Protein AF-A0A5E8CIN1-F1 (afdb_monomer)

Nearest PDB structures (foldseek):
  3doh-assembly1_B  TM=6.932E-01  e=9.209E-08  Thermotoga maritima
  7bft-assembly1_A  TM=5.703E-01  e=8.664E-08  Thermogutta terrifontis
  4ftw-assembly1_A-2  TM=7.226E-01  e=4.952E-05  Cereibacter sphaeroides 2.4.1
  4g8c-assembly1_A  TM=5.709E-01  e=4.383E-05  Ochrobactrum sp. T63
  5lkm-assembly1_B-2  TM=3.142E-01  e=1.246E+00  Streptococcus pneumoniae

Radius of gyration: 17.34 Å; Cα contacts (8 Å, |Δi|>4): 494; chains: 1; bounding box: 46×43×42 Å

pLDDT: mean 82.73, std 16.02, range [27.84, 98.56]

InterPro domains:
  IPR029058 Alpha/Beta hydrolase fold [G3DSA:3.40.50.1820] (128-260)
  IPR029058 Alpha/Beta hydrolase fold [SSF53474] (139-243)

Mean predicted aligned error: 6.86 Å

Secondary structure (DSSP, 8-state):
------HHHHHHHHHHHHHHHTTS--SSS---HHHHHGGGTS--EEE----TTS-EEETTEEE--EEEEEE----S--EEEEE--SSHHHHHHHHHHHHHTHHHHHHH-SEEEEEE-TTHHHHHHHHHHTT--HHHHHHHHHHHHHHHHHHTT-SSEEEEEETHHHHHHHHHHHH-TTEEEEEEES----HHHHHHHHTT-----EEEEEETT-SSS-HHHHHHHHHHHHTT-S-EEEEEE--S---HHHHSS--HHHHHT--

Solvent-accessible surface area (backbone atoms only — not comparable to full-atom values): 14262 Å² total; per-residue (Å²): 133,82,85,52,73,56,66,66,60,54,50,52,49,50,54,53,46,40,64,61,47,69,80,64,82,65,90,68,82,60,70,53,55,71,59,52,64,48,50,78,72,46,82,67,43,54,46,46,51,80,44,85,89,68,63,42,68,58,95,89,40,79,42,70,54,37,35,41,35,38,78,48,94,46,93,56,57,42,34,37,41,37,31,40,24,33,43,67,68,38,39,41,54,49,52,43,46,50,59,76,43,36,74,65,49,51,74,61,21,21,33,41,37,35,50,40,39,44,67,44,38,64,56,51,49,57,46,42,73,71,70,46,58,66,62,63,55,46,46,56,50,12,59,47,51,39,53,55,54,59,72,71,65,71,66,43,25,23,37,36,7,25,30,59,12,15,35,28,41,46,42,26,54,52,74,32,89,33,48,57,10,40,30,30,18,46,49,38,76,51,74,66,55,53,54,55,34,56,75,60,72,72,71,48,43,33,36,35,30,36,25,63,43,13,72,87,62,47,39,70,58,53,53,52,51,49,56,64,46,56,75,75,33,92,43,69,48,76,47,81,37,82,78,93,50,69,48,47,93,69,23,68,46,80,49,69,72,49,64,77,59,67,71

Structure (mmCIF, N/CA/C/O backbone):
data_AF-A0A5E8CIN1-F1
#
_entry.id   AF-A0A5E8CIN1-F1
#
loop_
_atom_site.group_PDB
_atom_site.id
_atom_site.type_symbol
_atom_site.label_atom_id
_atom_site.label_alt_id
_atom_site.label_comp_id
_atom_site.label_asym_id
_atom_site.label_entity_id
_atom_site.label_seq_id
_atom_site.pdbx_PDB_ins_code
_atom_site.Cartn_x
_atom_site.Cartn_y
_atom_site.Cartn_z
_atom_site.occupancy
_atom_site.B_iso_or_equiv
_atom_site.auth_seq_id
_atom_site.auth_comp_id
_atom_site.auth_asym_id
_atom_site.auth_atom_id
_atom_site.pdbx_PDB_model_num
ATOM 1 N N . MET A 1 1 ? -7.764 22.226 12.115 1.00 40.12 1 MET A N 1
ATOM 2 C CA . MET A 1 1 ? -7.450 21.727 10.761 1.00 40.12 1 MET A CA 1
ATOM 3 C C . MET A 1 1 ? -8.104 22.664 9.769 1.00 40.12 1 MET A C 1
ATOM 5 O O . MET A 1 1 ? -9.302 22.889 9.888 1.00 40.12 1 MET A O 1
ATOM 9 N N . ALA A 1 2 ? -7.333 23.268 8.868 1.00 27.84 2 ALA A N 1
ATOM 10 C CA . ALA A 1 2 ? -7.903 24.019 7.758 1.00 27.84 2 ALA A CA 1
ATOM 11 C C . ALA A 1 2 ? -8.313 23.013 6.675 1.00 27.84 2 ALA A C 1
ATOM 13 O O . ALA A 1 2 ? -7.478 22.260 6.182 1.00 27.84 2 ALA A O 1
ATOM 14 N N . HIS A 1 3 ? -9.604 22.955 6.357 1.00 42.88 3 HIS A N 1
ATOM 15 C CA . HIS A 1 3 ? -10.115 22.179 5.234 1.00 42.88 3 HIS A CA 1
ATOM 16 C C . HIS A 1 3 ? -10.099 23.083 4.009 1.00 42.88 3 HIS A C 1
ATOM 18 O O . HIS A 1 3 ? -10.958 23.951 3.877 1.00 42.88 3 HIS A O 1
ATOM 24 N N . ILE A 1 4 ? -9.120 22.907 3.128 1.00 38.88 4 ILE A N 1
ATOM 25 C CA . ILE A 1 4 ? -9.158 23.537 1.810 1.00 38.88 4 ILE A CA 1
ATOM 26 C C . ILE A 1 4 ? -9.490 22.431 0.814 1.00 38.88 4 ILE A C 1
ATOM 28 O O . ILE A 1 4 ? -8.656 21.589 0.486 1.00 38.88 4 ILE A O 1
ATOM 32 N N . GLN A 1 5 ? -10.749 22.404 0.374 1.00 53.69 5 GLN A N 1
ATOM 33 C CA . GLN A 1 5 ? -11.120 21.722 -0.861 1.00 53.69 5 GLN A CA 1
ATOM 34 C C . GLN A 1 5 ? -10.570 22.560 -2.016 1.00 53.69 5 GLN A C 1
ATOM 36 O O . GLN A 1 5 ? -11.161 23.575 -2.380 1.00 53.69 5 GLN A O 1
ATOM 41 N N . ASP A 1 6 ? -9.432 22.166 -2.583 1.00 63.03 6 ASP A N 1
ATOM 42 C CA . ASP A 1 6 ? -8.967 22.757 -3.836 1.00 63.03 6 ASP A CA 1
ATOM 43 C C . ASP A 1 6 ? -9.612 22.016 -5.015 1.00 63.03 6 ASP A C 1
ATOM 45 O O . ASP A 1 6 ? -9.082 21.044 -5.556 1.00 63.03 6 ASP A O 1
ATOM 49 N N . GLN A 1 7 ? -10.800 22.481 -5.404 1.00 65.94 7 GLN A N 1
ATOM 50 C CA . GLN A 1 7 ? -11.559 21.917 -6.520 1.00 65.94 7 GLN A CA 1
ATOM 51 C C . GLN A 1 7 ? -10.769 21.952 -7.843 1.00 65.94 7 GLN A C 1
ATOM 53 O O . GLN A 1 7 ? -11.030 21.145 -8.737 1.00 65.94 7 GLN A O 1
ATOM 58 N N . SER A 1 8 ? -9.801 22.868 -7.987 1.00 67.38 8 SER A N 1
ATOM 59 C CA . SER A 1 8 ? -8.982 22.970 -9.198 1.00 67.38 8 SER A CA 1
ATOM 60 C C . SER A 1 8 ? -7.991 21.808 -9.312 1.00 67.38 8 SER A C 1
ATOM 62 O O . SER A 1 8 ? -7.912 21.187 -10.373 1.00 67.38 8 SER A O 1
ATOM 64 N N . GLN A 1 9 ? -7.353 21.422 -8.201 1.00 67.12 9 GLN A N 1
ATOM 65 C CA . GLN A 1 9 ? -6.454 20.264 -8.137 1.00 67.12 9 GLN A CA 1
ATOM 66 C C . GLN A 1 9 ? -7.193 18.953 -8.407 1.00 67.12 9 GLN A C 1
ATOM 68 O O . GLN A 1 9 ? -6.683 18.086 -9.120 1.00 67.12 9 GLN A O 1
ATOM 73 N N . LEU A 1 10 ? -8.418 18.817 -7.890 1.00 67.81 10 LEU A N 1
ATOM 74 C CA . LEU A 1 10 ? -9.236 17.628 -8.122 1.00 67.81 10 LEU A CA 1
ATOM 75 C C . LEU A 1 10 ? -9.612 17.479 -9.605 1.00 67.81 10 LEU A C 1
ATOM 77 O O . LEU A 1 10 ? -9.546 16.385 -10.167 1.00 67.81 10 LEU A O 1
ATOM 81 N N . ASN A 1 11 ? -9.961 18.588 -10.259 1.00 70.69 11 ASN A N 1
ATOM 82 C CA . ASN A 1 11 ? -10.285 18.608 -11.685 1.00 70.69 11 ASN A CA 1
ATOM 83 C C . ASN A 1 11 ? -9.063 18.307 -12.566 1.00 70.69 11 ASN A C 1
ATOM 85 O O . ASN A 1 11 ? -9.183 17.561 -13.542 1.00 70.69 11 ASN A O 1
ATOM 89 N N . GLU A 1 12 ? -7.895 18.855 -12.225 1.00 70.94 12 GLU A N 1
ATOM 90 C CA . GLU A 1 12 ? -6.637 18.550 -12.914 1.00 70.94 12 GLU A CA 1
ATOM 91 C C . GLU A 1 12 ? -6.289 17.060 -12.787 1.00 70.94 12 GLU A C 1
ATOM 93 O O . GLU A 1 12 ? -5.988 16.399 -13.786 1.00 70.94 12 GLU A O 1
ATOM 98 N N . PHE A 1 13 ? -6.427 16.505 -11.580 1.00 71.12 13 PHE A N 1
ATOM 99 C CA . PHE A 1 13 ? -6.243 15.082 -11.321 1.00 71.12 13 PHE A CA 1
ATOM 100 C C . PHE A 1 13 ? -7.180 14.214 -12.178 1.00 71.12 13 PHE A C 1
ATOM 102 O O . PHE A 1 13 ? -6.712 13.291 -12.853 1.00 71.12 13 PHE A O 1
ATOM 109 N N . TYR A 1 14 ? -8.484 14.522 -12.214 1.00 70.19 14 TYR A N 1
ATOM 110 C CA . TYR A 1 14 ? -9.440 13.784 -13.048 1.00 70.19 14 TYR A CA 1
ATOM 111 C C . TYR A 1 14 ? -9.072 13.847 -14.532 1.00 70.19 14 TYR A C 1
ATOM 113 O O . TYR A 1 14 ? -9.013 12.812 -15.195 1.00 70.19 14 TYR A O 1
ATOM 121 N N . SER A 1 15 ? -8.751 15.036 -15.045 1.00 69.94 15 SER A N 1
ATOM 122 C CA . SER A 1 15 ? -8.327 15.217 -16.439 1.00 69.94 15 SER A CA 1
ATOM 123 C C . SER A 1 15 ? -7.110 14.348 -16.784 1.00 69.94 15 SER A C 1
ATOM 125 O O . SER A 1 15 ? -7.087 13.633 -17.796 1.00 69.94 15 SER A O 1
ATOM 127 N N . PHE A 1 16 ? -6.114 14.334 -15.895 1.00 69.50 16 PHE A N 1
ATOM 128 C CA . PHE A 1 16 ? -4.913 13.528 -16.069 1.00 69.50 16 PHE A CA 1
ATOM 129 C C . PHE A 1 16 ? -5.217 12.022 -16.078 1.00 69.50 16 PHE A C 1
ATOM 131 O O . PHE A 1 16 ? -4.756 11.303 -16.974 1.00 69.50 16 PHE A O 1
ATOM 138 N N . CYS A 1 17 ? -6.003 11.534 -15.112 1.00 69.75 17 CYS A N 1
ATOM 139 C CA . CYS A 1 17 ? -6.343 10.116 -15.039 1.00 69.75 17 CYS A CA 1
ATOM 140 C C . CYS A 1 17 ? -7.198 9.656 -16.230 1.00 69.75 17 CYS A C 1
ATOM 142 O O . CYS A 1 17 ? -6.996 8.537 -16.701 1.00 69.75 17 CYS A O 1
ATOM 144 N N . ASN A 1 18 ? -8.068 10.508 -16.780 1.00 63.91 18 ASN A N 1
ATOM 145 C CA . ASN A 1 18 ? -8.873 10.173 -17.963 1.00 63.91 18 ASN A CA 1
ATOM 146 C C . ASN A 1 18 ? -7.980 9.981 -19.194 1.00 63.91 18 ASN A C 1
ATOM 148 O O . ASN A 1 18 ? -8.061 8.962 -19.879 1.00 63.91 18 ASN A O 1
ATOM 152 N N . THR A 1 19 ? -7.054 10.915 -19.422 1.00 57.94 19 THR A N 1
ATOM 153 C CA . THR A 1 19 ? -6.191 10.939 -20.616 1.00 57.94 19 THR A CA 1
ATOM 154 C C . THR A 1 19 ? -5.209 9.763 -20.673 1.00 57.94 19 THR A C 1
ATOM 156 O O . THR A 1 19 ? -4.837 9.296 -21.748 1.00 57.94 19 THR A O 1
ATOM 159 N N . LYS A 1 20 ? -4.744 9.266 -19.520 1.00 55.88 20 LYS A N 1
ATOM 160 C CA . LYS A 1 20 ? -3.782 8.151 -19.471 1.00 55.88 20 LYS A CA 1
ATOM 161 C C . LYS A 1 20 ? -4.413 6.773 -19.646 1.00 55.88 20 LYS A C 1
ATOM 163 O O . LYS A 1 20 ? -3.694 5.856 -20.023 1.00 55.88 20 LYS A O 1
ATOM 168 N N . ASN A 1 21 ? -5.707 6.612 -19.378 1.00 54.81 21 ASN A N 1
ATOM 169 C CA . ASN A 1 21 ? -6.358 5.307 -19.504 1.00 54.81 21 ASN A CA 1
ATOM 170 C C . ASN A 1 21 ? -6.921 5.056 -20.909 1.00 54.81 21 ASN A C 1
ATOM 172 O O . ASN A 1 21 ? -7.001 3.903 -21.322 1.00 54.81 21 ASN A O 1
ATOM 176 N N . THR A 1 22 ? -7.206 6.104 -21.689 1.00 49.50 22 THR A N 1
ATOM 177 C CA . THR A 1 22 ? -7.633 5.964 -23.093 1.00 49.50 22 THR A CA 1
ATOM 178 C C . THR A 1 22 ? -6.555 5.371 -24.003 1.00 49.50 22 THR A C 1
ATOM 180 O O . THR A 1 22 ? -6.885 4.751 -25.006 1.00 49.50 22 THR A O 1
ATOM 183 N N . THR A 1 23 ? -5.269 5.522 -23.668 1.00 48.66 23 THR A N 1
ATOM 184 C CA . THR A 1 23 ? -4.155 4.959 -24.456 1.00 48.66 23 THR A CA 1
ATOM 185 C C . THR A 1 23 ? -3.823 3.506 -24.111 1.00 48.66 23 THR A C 1
ATOM 187 O O . THR A 1 23 ? -3.008 2.888 -24.789 1.00 48.66 23 THR A O 1
ATOM 190 N N . ASP A 1 24 ? -4.439 2.954 -23.063 1.00 49.94 24 ASP A N 1
ATOM 191 C CA . ASP A 1 24 ? -3.969 1.750 -22.376 1.00 49.94 24 ASP A CA 1
ATOM 192 C C . ASP A 1 24 ? -4.994 0.577 -22.466 1.00 49.94 24 ASP A C 1
ATOM 194 O O . ASP A 1 24 ? -4.920 -0.369 -21.686 1.00 49.94 24 ASP A O 1
ATOM 198 N N . ALA A 1 25 ? -5.918 0.562 -23.438 1.00 42.41 25 ALA A N 1
ATOM 199 C CA . ALA A 1 25 ? -7.062 -0.372 -23.505 1.00 42.41 25 ALA A CA 1
ATOM 200 C C . ALA A 1 25 ? -6.747 -1.833 -23.947 1.00 42.41 25 ALA A C 1
ATOM 202 O O . ALA A 1 25 ? -6.357 -2.055 -25.087 1.00 42.41 25 ALA A O 1
ATOM 203 N N . LEU A 1 26 ? -6.971 -2.815 -23.055 1.00 45.97 26 LEU A N 1
ATOM 204 C CA . LEU A 1 26 ? -7.272 -4.247 -23.277 1.00 45.97 26 LEU A CA 1
ATOM 205 C C . LEU A 1 26 ? -8.165 -4.827 -22.141 1.00 45.97 26 LEU A C 1
ATOM 207 O O . LEU A 1 26 ? -7.837 -4.720 -20.963 1.00 45.97 26 LEU A O 1
ATOM 211 N N . ASP A 1 27 ? -9.269 -5.480 -22.514 1.00 46.41 27 ASP A N 1
ATOM 212 C CA . ASP A 1 27 ? -10.532 -5.722 -21.774 1.00 46.41 27 ASP A CA 1
ATOM 213 C C . ASP A 1 27 ? -10.555 -6.561 -20.475 1.00 46.41 27 ASP A C 1
ATOM 215 O O . ASP A 1 27 ? -11.634 -6.871 -19.972 1.00 46.41 27 ASP A O 1
ATOM 219 N N . ILE A 1 28 ? -9.429 -6.913 -19.856 1.00 43.00 28 ILE A N 1
ATOM 220 C CA . ILE A 1 28 ? -9.471 -7.737 -18.633 1.00 43.00 28 ILE A CA 1
ATOM 221 C C . ILE A 1 28 ? -9.228 -6.834 -17.427 1.00 43.00 28 ILE A C 1
ATOM 223 O O . ILE A 1 28 ? -8.154 -6.254 -17.236 1.00 43.00 28 ILE A O 1
ATOM 227 N N . ASP A 1 29 ? -10.288 -6.658 -16.648 1.00 49.62 29 ASP A N 1
ATOM 228 C CA . ASP A 1 29 ? -10.420 -5.743 -15.524 1.00 49.62 29 ASP A CA 1
ATOM 229 C C . ASP A 1 29 ? -10.307 -4.248 -15.855 1.00 49.62 29 ASP A C 1
ATOM 231 O O . ASP A 1 29 ? -10.281 -3.480 -14.919 1.00 49.62 29 ASP A O 1
ATOM 235 N N . ILE A 1 30 ? -10.206 -3.721 -17.072 1.00 50.69 30 ILE A N 1
ATOM 236 C CA . ILE A 1 30 ? -9.993 -2.261 -17.222 1.00 50.69 30 ILE A CA 1
ATOM 237 C C . ILE A 1 30 ? -11.080 -1.416 -16.536 1.00 50.69 30 ILE A C 1
ATOM 239 O O . ILE A 1 30 ? -12.277 -1.646 -16.686 1.00 50.69 30 ILE A O 1
ATOM 243 N N . VAL A 1 31 ? -10.646 -0.425 -15.745 1.00 50.53 31 VAL A N 1
ATOM 244 C CA . VAL A 1 31 ? -11.547 0.650 -15.326 1.00 50.53 31 VAL A CA 1
ATOM 245 C C . VAL A 1 31 ? -11.885 1.382 -16.615 1.00 50.53 31 VAL A C 1
ATOM 247 O O . VAL A 1 31 ? -11.010 2.007 -17.204 1.00 50.53 31 VAL A O 1
ATOM 250 N N . ASP A 1 32 ? -13.103 1.194 -17.109 1.00 52.22 32 ASP A N 1
ATOM 251 C CA . ASP A 1 32 ? -13.592 1.844 -18.323 1.00 52.22 32 ASP A CA 1
ATOM 252 C C . ASP A 1 32 ? -13.339 3.363 -18.221 1.00 52.22 32 ASP A C 1
ATOM 254 O O . ASP A 1 32 ? -13.751 3.959 -17.223 1.00 52.22 32 ASP A O 1
ATOM 258 N N . PRO A 1 33 ? -12.659 4.002 -19.197 1.00 52.53 33 PRO A N 1
ATOM 259 C CA . PRO A 1 33 ? -12.472 5.452 -19.249 1.00 52.53 33 PRO A CA 1
ATOM 260 C C . PRO A 1 33 ? -13.759 6.255 -18.985 1.00 52.53 33 PRO A C 1
ATOM 262 O O . PRO A 1 33 ? -13.708 7.291 -18.321 1.00 52.53 33 PRO A O 1
ATOM 265 N N . SER A 1 34 ? -14.924 5.754 -19.411 1.00 56.03 34 SER A N 1
ATOM 266 C CA . SER A 1 34 ? -16.231 6.367 -19.135 1.00 56.03 34 SER A CA 1
ATOM 267 C C . SER A 1 34 ? -16.594 6.351 -17.642 1.00 56.03 34 SER A C 1
ATOM 269 O O . SER A 1 34 ? -17.206 7.290 -17.132 1.00 56.03 34 SER A O 1
ATOM 271 N N . LYS A 1 35 ? -16.127 5.344 -16.891 1.00 54.88 35 LYS A N 1
ATOM 272 C CA . LYS A 1 35 ? -16.275 5.286 -15.432 1.00 54.88 35 LYS A CA 1
ATOM 273 C C . LYS A 1 35 ? -15.431 6.329 -14.715 1.00 54.88 35 LYS A C 1
ATOM 275 O O . LYS A 1 35 ? -15.714 6.587 -13.554 1.00 54.88 35 LYS A O 1
ATOM 280 N N . PHE A 1 36 ? -14.441 6.949 -15.356 1.00 58.31 36 PHE A N 1
ATOM 281 C CA . PHE A 1 36 ? -13.718 8.056 -14.733 1.00 58.31 36 PHE A CA 1
ATOM 282 C C . PHE A 1 36 ? -14.507 9.362 -14.763 1.00 58.31 36 PHE A C 1
ATOM 284 O O . PHE A 1 36 ? -14.421 10.150 -13.826 1.00 58.31 36 PHE A O 1
ATOM 291 N N . GLU A 1 37 ? -15.338 9.580 -15.785 1.00 56.56 37 GLU A N 1
ATOM 292 C CA . GLU A 1 37 ? -16.325 10.662 -15.744 1.00 56.56 37 GLU A CA 1
ATOM 293 C C . GLU A 1 37 ? -17.320 10.439 -14.595 1.00 56.56 37 GLU A C 1
ATOM 295 O O . GLU A 1 37 ? -17.690 11.398 -13.921 1.00 56.56 37 GLU A O 1
ATOM 300 N N . LEU A 1 38 ? -17.643 9.176 -14.270 1.00 54.81 38 LEU A N 1
ATOM 301 C CA . LEU A 1 38 ? -18.433 8.830 -13.080 1.00 54.81 38 LEU A CA 1
ATOM 302 C C . LEU A 1 38 ? -17.739 9.202 -11.757 1.00 54.81 38 LEU A C 1
ATOM 304 O O . LEU A 1 38 ? -18.421 9.386 -10.752 1.00 54.81 38 LEU A O 1
ATOM 308 N N . TRP A 1 39 ? -16.412 9.388 -11.731 1.00 61.75 39 TRP A N 1
ATOM 309 C CA . TRP A 1 39 ? -15.705 9.793 -10.508 1.00 61.75 39 TRP A CA 1
ATOM 310 C C . TRP A 1 39 ? -16.092 11.180 -10.027 1.00 61.75 39 TRP A C 1
ATOM 312 O O . TRP A 1 39 ? -16.122 11.405 -8.822 1.00 61.75 39 TRP A O 1
ATOM 322 N N . LYS A 1 40 ? -16.468 12.073 -10.950 1.00 55.16 40 LYS A N 1
ATOM 323 C CA . LYS A 1 40 ? -17.013 13.399 -10.623 1.00 55.16 40 LYS A CA 1
ATOM 324 C C . LYS A 1 40 ? -18.337 13.310 -9.854 1.00 55.16 40 LYS A C 1
ATOM 326 O O . LYS A 1 40 ? -18.709 14.268 -9.186 1.00 55.16 40 LYS A O 1
ATOM 331 N N . TYR A 1 41 ? -19.035 12.177 -9.964 1.00 48.31 41 TYR A N 1
ATOM 332 C CA . TYR A 1 41 ? -20.320 11.916 -9.317 1.00 48.31 41 TYR A CA 1
ATOM 333 C C . TYR A 1 41 ? -20.186 11.079 -8.038 1.00 48.31 41 TYR A C 1
ATOM 335 O O . TYR A 1 41 ? -21.115 11.053 -7.231 1.00 48.31 41 TYR A O 1
ATOM 343 N N . TYR A 1 42 ? -19.041 10.424 -7.806 1.00 52.97 42 TYR A N 1
ATOM 344 C CA . TYR A 1 42 ? -18.720 9.907 -6.479 1.00 52.97 42 TYR A CA 1
ATOM 345 C C . TYR A 1 42 ? -18.372 11.087 -5.568 1.00 52.97 42 TYR A C 1
ATOM 347 O O . TYR A 1 42 ? -17.651 12.000 -5.963 1.00 52.97 42 TYR A O 1
ATOM 355 N N . ASN A 1 43 ? -18.875 11.074 -4.330 1.00 53.94 43 ASN A N 1
ATOM 356 C CA . ASN A 1 43 ? -18.568 12.102 -3.332 1.00 53.94 43 ASN A CA 1
ATOM 357 C C . ASN A 1 43 ? -17.135 11.911 -2.795 1.00 53.94 43 ASN A C 1
ATOM 359 O O . ASN A 1 43 ? -16.930 11.512 -1.648 1.00 53.94 43 ASN A O 1
ATOM 363 N N . ILE A 1 44 ? -16.143 12.096 -3.671 1.00 60.47 44 ILE A N 1
ATOM 364 C CA . ILE A 1 44 ? -14.720 12.044 -3.348 1.00 60.47 44 ILE A CA 1
ATOM 365 C C . ILE A 1 44 ? -14.379 13.370 -2.696 1.00 60.47 44 ILE A C 1
ATOM 367 O O . ILE A 1 44 ? -14.286 14.404 -3.359 1.00 60.47 44 ILE A O 1
ATOM 371 N N . GLN A 1 45 ? -14.160 13.341 -1.389 1.00 60.38 45 GLN A N 1
ATOM 372 C CA . GLN A 1 45 ? -13.581 14.486 -0.718 1.00 60.38 45 GLN A CA 1
ATOM 373 C C . GLN A 1 45 ? -12.067 14.373 -0.860 1.00 60.38 45 GLN A C 1
ATOM 375 O O . GLN A 1 45 ? -11.405 13.624 -0.135 1.00 60.38 45 GLN A O 1
ATOM 380 N N . GLN A 1 46 ? -11.496 15.122 -1.808 1.00 59.62 46 GLN A N 1
ATOM 381 C CA . GLN A 1 46 ? -10.072 15.414 -1.728 1.00 59.62 46 GLN A CA 1
ATOM 382 C C . GLN A 1 46 ? -9.880 16.307 -0.512 1.00 59.62 46 GLN A C 1
ATOM 384 O O . GLN A 1 46 ? -10.230 17.486 -0.512 1.00 59.62 46 GLN A O 1
ATOM 389 N N . THR A 1 47 ? -9.355 15.710 0.548 1.00 54.09 47 THR A N 1
ATOM 390 C CA . THR A 1 47 ? -8.864 16.488 1.670 1.00 54.09 47 THR A CA 1
ATOM 391 C C . THR A 1 47 ? -7.379 16.633 1.423 1.00 54.09 47 THR A C 1
ATOM 393 O O . THR A 1 47 ? -6.588 15.731 1.705 1.00 54.09 47 THR A O 1
ATOM 396 N N . VAL A 1 48 ? -6.994 17.761 0.826 1.00 47.47 48 VAL A N 1
ATOM 397 C CA . VAL A 1 48 ? -5.586 18.140 0.794 1.00 47.47 48 VAL A CA 1
ATOM 398 C C . VAL A 1 48 ? -5.211 18.457 2.234 1.00 47.47 48 VAL A C 1
ATOM 400 O O . VAL A 1 48 ? -5.422 19.561 2.728 1.00 47.47 48 VAL A O 1
ATOM 403 N N . TYR A 1 49 ? -4.693 17.457 2.938 1.00 49.12 49 TYR A N 1
ATOM 404 C CA . TYR A 1 49 ? -3.922 17.716 4.134 1.00 49.12 49 TYR A CA 1
ATOM 405 C C . TYR A 1 49 ? -2.611 18.331 3.655 1.00 49.12 49 TYR A C 1
ATOM 407 O O . TYR A 1 49 ? -1.642 17.624 3.396 1.00 49.12 49 TYR A O 1
ATOM 415 N N . GLN A 1 50 ? -2.577 19.659 3.533 1.00 44.12 50 GLN A N 1
ATOM 416 C CA . GLN A 1 50 ? -1.333 20.376 3.783 1.00 44.12 50 GLN A CA 1
ATOM 417 C C . GLN A 1 50 ? -1.077 20.235 5.276 1.00 44.12 50 GLN A C 1
ATOM 419 O O . GLN A 1 50 ? -1.422 21.090 6.089 1.00 44.12 50 GLN A O 1
ATOM 424 N N . ASP A 1 51 ? -0.579 19.065 5.656 1.00 49.72 51 ASP A N 1
ATOM 425 C CA . ASP A 1 51 ? -0.135 18.842 7.009 1.00 49.72 51 ASP A CA 1
ATOM 426 C C . ASP A 1 51 ? 1.222 19.524 7.168 1.00 49.72 51 ASP A C 1
ATOM 428 O O . ASP A 1 51 ? 2.270 18.880 7.172 1.00 49.72 51 ASP A O 1
ATOM 432 N N . GLU A 1 52 ? 1.189 20.853 7.301 1.00 50.03 52 GLU A N 1
ATOM 433 C CA . GLU A 1 52 ? 2.357 21.659 7.667 1.00 50.03 52 GLU A CA 1
ATOM 434 C C . GLU A 1 52 ? 2.987 21.160 8.985 1.00 50.03 52 GLU A C 1
ATOM 436 O O . GLU A 1 52 ? 4.144 21.460 9.279 1.00 50.03 52 GLU A O 1
ATOM 441 N N . THR A 1 53 ? 2.254 20.363 9.780 1.00 53.28 53 THR A N 1
ATOM 442 C CA . THR A 1 53 ? 2.730 19.796 11.047 1.00 53.28 53 THR A CA 1
ATOM 443 C C . THR A 1 53 ? 3.398 18.423 10.905 1.00 53.28 53 THR A C 1
ATOM 445 O O . THR A 1 53 ? 4.263 18.088 11.719 1.00 53.28 53 THR A O 1
ATOM 448 N N . HIS A 1 54 ? 3.101 17.656 9.849 1.00 66.19 54 HIS A N 1
ATOM 449 C CA . HIS A 1 54 ? 3.715 16.350 9.575 1.00 66.19 54 HIS A CA 1
ATOM 450 C C . HIS A 1 54 ? 4.202 16.209 8.119 1.00 66.19 54 HIS A C 1
ATOM 452 O O . HIS A 1 54 ? 3.791 15.279 7.415 1.00 66.19 54 HIS A O 1
ATOM 458 N N . PRO A 1 55 ? 5.123 17.076 7.658 1.00 71.06 55 PRO A N 1
ATOM 459 C CA . PRO A 1 55 ? 5.739 16.921 6.347 1.00 71.06 55 PRO A CA 1
ATOM 460 C C . PRO A 1 55 ? 6.529 15.613 6.263 1.00 71.06 55 PRO A C 1
ATOM 462 O O . PRO A 1 55 ? 7.228 15.227 7.208 1.00 71.06 55 PRO A O 1
ATOM 465 N N . ILE A 1 56 ? 6.492 14.961 5.098 1.00 77.00 56 ILE A N 1
ATOM 466 C CA . ILE A 1 56 ? 7.411 13.860 4.812 1.00 77.00 56 ILE A CA 1
ATOM 467 C C . ILE A 1 56 ? 8.764 14.480 4.454 1.00 77.00 56 ILE A C 1
ATOM 469 O O . ILE A 1 56 ? 8.918 15.116 3.419 1.00 77.00 56 ILE A O 1
ATOM 473 N N . LYS A 1 57 ? 9.764 14.293 5.313 1.00 82.38 57 LYS A N 1
ATOM 474 C CA . LYS A 1 57 ? 11.140 14.759 5.124 1.00 82.38 57 LYS A CA 1
ATOM 475 C C . LYS A 1 57 ? 12.060 13.600 4.758 1.00 82.38 57 LYS A C 1
ATOM 477 O O . LYS A 1 57 ? 12.297 12.696 5.570 1.00 82.38 57 LYS A O 1
ATOM 482 N N . LEU A 1 58 ? 12.647 13.642 3.565 1.00 82.00 58 LEU A N 1
ATOM 483 C CA . LEU A 1 58 ? 13.684 12.704 3.132 1.00 82.00 58 LEU A CA 1
ATOM 484 C C . LEU A 1 58 ? 14.990 13.452 2.913 1.00 82.00 58 LEU A C 1
ATOM 486 O O . LEU A 1 58 ? 15.106 14.273 2.017 1.00 82.00 58 LEU A O 1
ATOM 490 N N . TYR A 1 59 ? 15.978 13.150 3.757 1.00 81.88 59 TYR A N 1
ATOM 491 C CA . TYR A 1 59 ? 17.346 13.674 3.637 1.00 81.88 59 TYR A CA 1
ATOM 492 C C . TYR A 1 59 ? 17.421 15.205 3.479 1.00 81.88 59 TYR A C 1
ATOM 494 O O . TYR A 1 59 ? 18.216 15.721 2.706 1.00 81.88 59 TYR A O 1
ATOM 502 N N . GLY A 1 60 ? 16.590 15.928 4.238 1.00 78.94 60 GLY A N 1
ATOM 503 C CA . GLY A 1 60 ? 16.538 17.394 4.223 1.00 78.94 60 GLY A CA 1
ATOM 504 C C . GLY A 1 60 ? 15.554 17.982 3.212 1.00 78.94 60 GLY A C 1
ATOM 505 O O . GLY A 1 60 ? 15.258 19.168 3.295 1.00 78.94 60 GLY A O 1
ATOM 506 N N . GLU A 1 61 ? 14.990 17.168 2.318 1.00 78.19 61 GLU A N 1
ATOM 507 C CA . GLU A 1 61 ? 13.957 17.604 1.386 1.00 78.19 61 GLU A CA 1
ATOM 508 C C . GLU A 1 61 ? 12.551 17.330 1.934 1.00 78.19 61 GLU A C 1
ATOM 510 O O . GLU A 1 61 ? 12.250 16.216 2.368 1.00 78.19 61 GLU A O 1
ATOM 515 N N . GLU A 1 62 ? 11.683 18.337 1.875 1.00 81.00 62 GLU A N 1
ATOM 516 C CA . GLU A 1 62 ? 10.253 18.204 2.159 1.00 81.00 62 GLU A CA 1
ATOM 517 C C . GLU A 1 62 ? 9.503 17.638 0.952 1.00 81.00 62 GLU A C 1
ATOM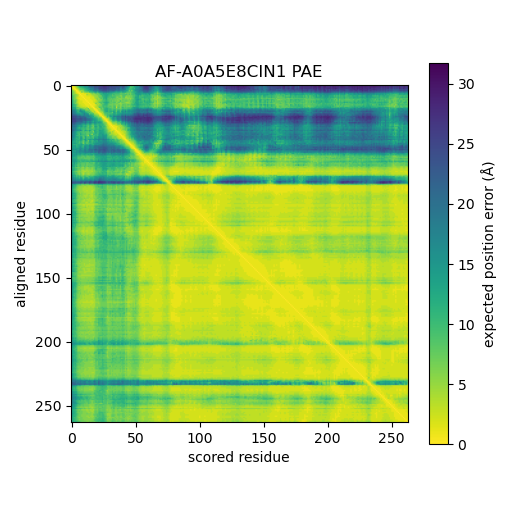 519 O O . GLU A 1 62 ? 9.884 17.867 -0.205 1.00 81.00 62 GLU A O 1
ATOM 524 N N . ILE A 1 63 ? 8.476 16.840 1.230 1.00 78.25 63 ILE A N 1
ATOM 525 C CA . ILE A 1 63 ? 7.693 16.122 0.235 1.00 78.25 63 ILE A CA 1
ATOM 526 C C . ILE A 1 63 ? 6.225 16.279 0.576 1.00 78.25 63 ILE A C 1
ATOM 528 O O . ILE A 1 63 ? 5.780 15.898 1.663 1.00 78.25 63 ILE A O 1
ATOM 532 N N . ASN A 1 64 ? 5.493 16.817 -0.391 1.00 76.75 64 ASN A N 1
ATOM 533 C CA . ASN A 1 64 ? 4.059 16.968 -0.291 1.00 76.75 64 ASN A CA 1
ATOM 534 C C . ASN A 1 64 ? 3.377 15.618 -0.499 1.00 76.75 64 ASN A C 1
ATOM 536 O O . ASN A 1 64 ? 3.852 14.737 -1.220 1.00 76.75 64 ASN A O 1
ATOM 540 N N . TYR A 1 65 ? 2.229 15.473 0.141 1.00 82.06 65 TYR A N 1
ATOM 541 C CA . TYR A 1 65 ? 1.302 14.388 -0.110 1.00 82.06 65 TYR A CA 1
ATOM 542 C C . TYR A 1 65 ? -0.114 14.945 -0.012 1.00 82.06 65 TYR A C 1
ATOM 544 O O . TYR A 1 65 ? -0.351 16.000 0.573 1.00 82.06 65 TYR A O 1
ATOM 552 N N . SER A 1 66 ? -1.069 14.236 -0.597 1.00 81.88 66 SER A N 1
ATOM 553 C CA . SER A 1 66 ? -2.491 14.526 -0.408 1.00 81.88 66 SER A CA 1
ATOM 554 C C . SER A 1 66 ? -3.240 13.244 -0.083 1.00 81.88 66 SER A C 1
ATOM 556 O O . SER A 1 66 ? -2.733 12.147 -0.324 1.00 81.88 66 SER A O 1
ATOM 558 N N . LEU A 1 67 ? -4.429 13.370 0.504 1.00 84.69 67 LEU A N 1
ATOM 559 C CA . LEU A 1 67 ? -5.283 12.236 0.829 1.00 84.69 67 LEU A CA 1
ATOM 560 C C . LEU A 1 67 ? -6.613 12.370 0.090 1.00 84.69 67 LEU A C 1
ATOM 562 O O . LEU A 1 67 ? -7.259 13.419 0.102 1.00 84.69 67 LEU A O 1
ATOM 566 N N . PHE A 1 68 ? -7.050 11.278 -0.521 1.00 84.62 68 PHE A N 1
ATOM 567 C CA . PHE A 1 68 ? -8.409 11.161 -1.032 1.00 84.62 68 PHE A CA 1
ATOM 568 C C . PHE A 1 68 ? -9.223 10.362 -0.031 1.00 84.62 68 PHE A C 1
ATOM 570 O O . PHE A 1 68 ? -8.839 9.241 0.309 1.00 84.62 68 PHE A O 1
ATOM 577 N N . LYS A 1 69 ? -10.323 10.939 0.451 1.00 85.31 69 LYS A N 1
ATOM 578 C CA . LYS A 1 69 ? -11.174 10.317 1.458 1.00 85.31 69 LYS A CA 1
ATOM 579 C C . LYS A 1 69 ? -12.573 10.071 0.903 1.00 85.31 69 LYS A C 1
ATOM 581 O O . LYS A 1 69 ? -13.219 10.976 0.375 1.00 85.31 69 LYS A O 1
ATOM 586 N N . TYR A 1 70 ? -13.046 8.847 1.093 1.00 85.00 70 TYR A N 1
ATOM 587 C CA . TYR A 1 70 ? -14.445 8.469 0.953 1.00 85.00 70 TYR A CA 1
ATOM 588 C C . TYR A 1 70 ? -14.973 8.229 2.360 1.00 85.00 70 TYR A C 1
ATOM 590 O O . TYR A 1 70 ? -14.548 7.281 3.017 1.00 85.00 70 TYR A O 1
ATOM 598 N N . SER A 1 71 ? -15.864 9.101 2.819 1.00 81.81 71 SER A N 1
ATOM 599 C CA . SER A 1 71 ? -16.574 8.915 4.085 1.00 81.81 71 SER A CA 1
ATOM 600 C C . SER A 1 71 ? -17.896 8.204 3.809 1.00 81.81 71 SER A C 1
ATOM 602 O O . SER A 1 71 ? -18.558 8.483 2.801 1.00 81.81 71 SER A O 1
ATOM 604 N N . ASN A 1 72 ? -18.282 7.293 4.691 1.00 73.62 72 ASN A N 1
ATOM 605 C CA . ASN A 1 72 ? -19.573 6.629 4.666 1.00 73.62 72 ASN A CA 1
ATOM 606 C C . ASN A 1 72 ? -20.196 6.681 6.063 1.00 73.62 72 ASN A C 1
ATOM 608 O O . ASN A 1 72 ? -19.506 6.456 7.054 1.00 73.62 72 ASN A O 1
ATOM 612 N N . ASP A 1 73 ? -21.507 6.898 6.145 1.00 69.00 73 ASP A N 1
ATOM 613 C CA . ASP A 1 73 ? -22.246 6.951 7.417 1.00 69.00 73 ASP A CA 1
ATOM 614 C C . ASP A 1 73 ? -22.469 5.550 8.019 1.00 69.00 73 ASP A C 1
ATOM 616 O O . ASP A 1 73 ? -23.428 5.316 8.753 1.00 69.00 73 ASP A O 1
ATOM 620 N N . ASN A 1 74 ? -21.607 4.584 7.684 1.00 66.50 74 ASN A N 1
ATOM 621 C CA . ASN A 1 74 ? -21.729 3.212 8.142 1.00 66.50 74 ASN A CA 1
ATOM 622 C C . ASN A 1 74 ? -21.381 3.150 9.643 1.00 66.50 74 ASN A C 1
ATOM 624 O O . ASN A 1 74 ? -20.223 3.366 10.008 1.00 66.50 74 ASN A O 1
ATOM 628 N N . PRO A 1 75 ? -22.347 2.832 10.531 1.00 60.62 75 PRO A N 1
ATOM 629 C CA . PRO A 1 75 ? -22.111 2.772 11.974 1.00 60.62 75 PRO A CA 1
ATOM 630 C C . PRO A 1 75 ? -21.245 1.567 12.381 1.00 60.62 75 PRO A C 1
ATOM 632 O O . PRO A 1 75 ? -20.900 1.412 13.554 1.00 60.62 75 PRO A O 1
ATOM 635 N N . VAL A 1 76 ? -20.908 0.690 11.428 1.00 59.53 76 VAL A N 1
ATOM 636 C CA . VAL A 1 76 ? -20.166 -0.548 11.632 1.00 59.53 76 VAL A CA 1
ATOM 637 C C . VAL A 1 76 ? -18.854 -0.527 10.837 1.00 59.53 76 VAL A C 1
ATOM 639 O O . VAL A 1 76 ? -18.842 -0.674 9.625 1.00 59.53 76 VAL A O 1
ATOM 642 N N . LYS A 1 77 ? -17.768 -0.496 11.622 1.00 72.00 77 LYS A N 1
ATOM 643 C CA . LYS A 1 77 ? -16.477 -1.195 11.473 1.00 72.00 77 LYS A CA 1
ATOM 644 C C . LYS A 1 77 ? -15.513 -0.793 10.350 1.00 72.00 77 LYS A C 1
ATOM 646 O O . LYS A 1 77 ? -15.821 -0.827 9.173 1.00 72.00 77 LYS A O 1
ATOM 651 N N . ARG A 1 78 ? -14.273 -0.659 10.833 1.00 89.88 78 ARG A N 1
ATOM 652 C CA . ARG A 1 78 ? -12.964 -0.660 10.178 1.00 89.88 78 ARG A CA 1
ATOM 653 C C . ARG A 1 78 ? -12.741 0.401 9.108 1.00 89.88 78 ARG A C 1
ATOM 655 O O . ARG A 1 78 ? -13.571 0.663 8.247 1.00 89.88 78 ARG A O 1
ATOM 662 N N . GLU A 1 79 ? -11.560 0.991 9.161 1.00 93.69 79 GLU A N 1
ATOM 663 C CA . GLU A 1 79 ? -11.100 1.981 8.201 1.00 93.69 79 GLU A CA 1
ATOM 664 C C . GLU A 1 79 ? -10.161 1.315 7.198 1.00 93.69 79 GLU A C 1
ATOM 666 O O . GLU A 1 79 ? -9.295 0.527 7.578 1.00 93.69 79 GLU A O 1
ATOM 671 N N . LEU A 1 80 ? -10.314 1.626 5.912 1.00 96.31 80 LEU A N 1
ATOM 672 C CA . LEU A 1 80 ? -9.407 1.164 4.869 1.00 96.31 80 LEU A CA 1
ATOM 673 C C . LEU A 1 80 ? -8.408 2.267 4.537 1.00 96.31 80 LEU A C 1
ATOM 675 O O . LEU A 1 80 ? -8.779 3.330 4.041 1.00 96.31 80 LEU A O 1
ATOM 679 N N . ILE A 1 81 ? -7.124 1.992 4.740 1.00 97.38 81 ILE A N 1
ATOM 680 C CA . ILE A 1 81 ? -6.044 2.861 4.274 1.00 97.38 81 ILE A CA 1
ATOM 681 C C . ILE A 1 81 ? -5.374 2.204 3.076 1.00 97.38 81 ILE A C 1
ATOM 683 O O . ILE A 1 81 ? -4.899 1.076 3.160 1.00 97.38 81 ILE A O 1
ATOM 687 N N . VAL A 1 82 ? -5.298 2.923 1.962 1.00 97.88 82 VAL A N 1
ATOM 688 C CA . VAL A 1 82 ? -4.720 2.451 0.707 1.00 97.88 82 VAL A CA 1
ATOM 689 C C . VAL A 1 82 ? -3.462 3.247 0.383 1.00 97.88 82 VAL A C 1
ATOM 691 O O . VAL A 1 82 ? -3.491 4.474 0.260 1.00 97.88 82 VAL A O 1
ATOM 694 N N . ILE A 1 83 ? -2.349 2.541 0.192 1.00 97.88 83 ILE A N 1
ATOM 695 C CA . ILE A 1 83 ? -1.050 3.118 -0.151 1.00 97.88 83 ILE A CA 1
ATOM 696 C C . ILE A 1 83 ? -0.639 2.627 -1.546 1.00 97.88 83 ILE A C 1
ATOM 698 O O . ILE A 1 83 ? -0.250 1.465 -1.718 1.00 97.88 83 ILE A O 1
ATOM 702 N N . PRO A 1 84 ? -0.720 3.485 -2.576 1.00 95.44 84 PRO A N 1
ATOM 703 C CA . PRO A 1 84 ? -0.249 3.153 -3.911 1.00 95.44 84 PRO A CA 1
ATOM 704 C C . PRO A 1 84 ? 1.282 3.251 -4.002 1.00 95.44 84 PRO A C 1
ATOM 706 O O . PRO A 1 84 ? 1.961 3.770 -3.121 1.00 95.44 84 PRO A O 1
ATOM 709 N N . GLY A 1 85 ? 1.846 2.804 -5.125 1.00 94.38 85 GLY A N 1
ATOM 710 C CA . GLY A 1 85 ? 3.212 3.170 -5.509 1.00 94.38 85 GLY A CA 1
ATOM 711 C C . GLY A 1 85 ? 3.327 4.644 -5.923 1.00 94.38 85 GLY A C 1
ATOM 712 O O . GLY A 1 85 ? 2.325 5.294 -6.217 1.00 94.3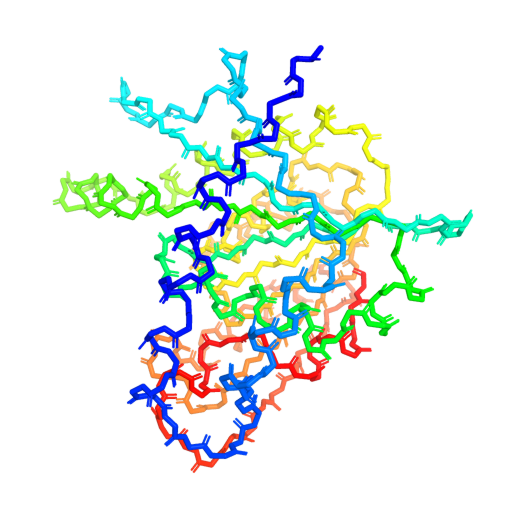8 85 GLY A O 1
ATOM 713 N N . PHE A 1 86 ? 4.557 5.146 -6.033 1.00 92.81 86 PHE A N 1
ATOM 714 C CA . PHE A 1 86 ? 4.858 6.587 -6.101 1.00 92.81 86 PHE A CA 1
ATOM 715 C C . PHE A 1 86 ? 4.599 7.278 -7.442 1.00 92.81 86 PHE A C 1
ATOM 717 O O . PHE A 1 86 ? 4.889 8.450 -7.575 1.00 92.81 86 PHE A O 1
ATOM 724 N N . SER A 1 87 ? 4.123 6.602 -8.488 1.00 88.88 87 SER A N 1
ATOM 725 C CA . SER A 1 87 ? 3.925 7.278 -9.784 1.00 88.88 87 SER A CA 1
ATOM 726 C C . SER A 1 87 ? 2.521 7.860 -9.934 1.00 88.88 87 SER A C 1
ATOM 728 O O . SER A 1 87 ? 1.561 7.250 -9.471 1.00 88.88 87 SER A O 1
ATOM 730 N N . LYS A 1 88 ? 2.376 8.940 -10.717 1.00 83.31 88 LYS A N 1
ATOM 731 C CA . LYS A 1 88 ? 1.054 9.469 -11.114 1.00 83.31 88 LYS A CA 1
ATOM 732 C C . LYS A 1 88 ? 0.133 8.384 -11.707 1.00 83.31 88 LYS A C 1
ATOM 734 O O . LYS A 1 88 ? -1.044 8.280 -11.385 1.00 83.31 88 LYS A O 1
ATOM 739 N N . LYS A 1 89 ? 0.685 7.484 -12.534 1.00 82.19 89 LYS A N 1
ATOM 740 C CA . LYS A 1 89 ? -0.067 6.332 -13.077 1.00 82.19 89 LYS A CA 1
ATOM 741 C C . LYS A 1 89 ? -0.555 5.386 -11.975 1.00 82.19 89 LYS A C 1
ATOM 743 O O . LYS A 1 89 ? -1.663 4.870 -12.039 1.00 82.19 89 LYS A O 1
ATOM 748 N N . SER A 1 90 ? 0.285 5.156 -10.970 1.00 86.31 90 SER A N 1
ATOM 749 C CA . SER A 1 90 ? -0.021 4.275 -9.849 1.00 86.31 90 SER A CA 1
ATOM 750 C C . SER A 1 90 ? -1.196 4.782 -9.019 1.00 86.31 90 SER A C 1
ATOM 752 O O . SER A 1 90 ? -2.089 3.993 -8.724 1.00 86.31 90 SER A O 1
ATOM 754 N N . ILE A 1 91 ? -1.223 6.078 -8.694 1.00 86.38 91 ILE A N 1
ATOM 755 C CA . ILE A 1 91 ? -2.344 6.682 -7.965 1.00 86.38 91 ILE A CA 1
ATOM 756 C C . ILE A 1 91 ? -3.640 6.634 -8.790 1.00 86.38 91 ILE A C 1
ATOM 758 O O . ILE A 1 91 ? -4.652 6.166 -8.271 1.00 86.38 91 ILE A O 1
ATOM 762 N N . CYS A 1 92 ? -3.603 6.985 -10.083 1.00 80.50 92 CYS A N 1
ATOM 763 C CA . CYS A 1 92 ? -4.783 6.915 -10.955 1.00 80.50 92 CYS A CA 1
ATOM 764 C C . CYS A 1 92 ? -5.383 5.505 -11.023 1.00 80.50 92 CYS A C 1
ATOM 766 O O . CYS A 1 92 ? -6.592 5.337 -10.874 1.00 80.50 92 CYS A O 1
ATOM 768 N N . TRP A 1 93 ? -4.554 4.475 -11.226 1.00 80.62 93 TRP A N 1
ATOM 769 C CA . TRP A 1 93 ? -5.047 3.096 -11.272 1.00 80.62 93 TRP A CA 1
ATOM 770 C C . TRP A 1 93 ? -5.607 2.637 -9.930 1.00 80.62 93 TRP A C 1
ATOM 772 O O . TRP A 1 93 ? -6.637 1.970 -9.909 1.00 80.62 93 TRP A O 1
ATOM 782 N N . THR A 1 94 ? -4.969 3.000 -8.814 1.00 88.19 94 THR A N 1
ATOM 783 C CA . THR A 1 94 ? -5.492 2.677 -7.483 1.00 88.19 94 THR A CA 1
ATOM 784 C C . THR A 1 94 ? -6.857 3.320 -7.256 1.00 88.19 94 THR A C 1
ATOM 786 O O . THR A 1 94 ? -7.794 2.610 -6.907 1.00 88.19 94 THR A O 1
ATOM 789 N N . ILE A 1 95 ? -7.011 4.622 -7.517 1.00 83.88 95 ILE A N 1
ATOM 790 C CA . ILE A 1 95 ? -8.299 5.312 -7.346 1.00 83.88 95 ILE A CA 1
ATOM 791 C C . ILE A 1 95 ? -9.370 4.703 -8.241 1.00 83.88 95 ILE A C 1
ATOM 793 O O . ILE A 1 95 ? -10.463 4.414 -7.766 1.00 83.88 95 ILE A O 1
ATOM 797 N N . GLY A 1 96 ? -9.049 4.415 -9.503 1.00 78.06 96 GLY A N 1
ATOM 798 C CA . GLY A 1 96 ? -10.021 3.805 -10.400 1.00 78.06 96 GLY A CA 1
ATOM 799 C C . GLY A 1 96 ? -10.507 2.441 -9.965 1.00 78.06 96 GLY A C 1
ATOM 800 O O . GLY A 1 96 ? -11.681 2.128 -10.144 1.00 78.06 96 GLY A O 1
ATOM 801 N N . ARG A 1 97 ? -9.633 1.655 -9.339 1.00 82.69 97 ARG A N 1
ATOM 802 C CA . ARG A 1 97 ? -10.007 0.369 -8.753 1.00 82.69 97 ARG A CA 1
ATOM 803 C C . ARG A 1 97 ? -10.910 0.540 -7.552 1.00 82.69 97 ARG A C 1
ATOM 805 O O . ARG A 1 97 ? -11.954 -0.098 -7.499 1.00 82.69 97 ARG A O 1
ATOM 812 N N . ILE A 1 98 ? -10.525 1.412 -6.625 1.00 87.38 98 ILE A N 1
ATOM 813 C CA . ILE A 1 98 ? -11.343 1.692 -5.447 1.00 87.38 98 ILE A CA 1
ATOM 814 C C . ILE A 1 98 ? -12.724 2.206 -5.866 1.00 87.38 98 ILE A C 1
ATOM 816 O O . ILE A 1 98 ? -13.716 1.711 -5.352 1.00 87.38 98 ILE A O 1
ATOM 820 N N . ASN A 1 99 ? -12.806 3.089 -6.865 1.00 81.12 99 ASN A N 1
ATOM 821 C CA . ASN A 1 99 ? -14.078 3.581 -7.400 1.00 81.12 99 ASN A CA 1
ATOM 822 C C . ASN A 1 99 ? -14.915 2.489 -8.057 1.00 81.12 99 ASN A C 1
ATOM 824 O O . ASN A 1 99 ? -16.112 2.392 -7.803 1.00 81.12 99 ASN A O 1
ATOM 828 N N . HIS A 1 100 ? -14.294 1.643 -8.877 1.00 79.44 100 HIS A N 1
ATOM 829 C CA . HIS A 1 100 ? -14.994 0.539 -9.524 1.00 79.44 100 HIS A CA 1
ATOM 830 C C . HIS A 1 100 ? -15.604 -0.439 -8.497 1.00 79.44 100 HIS A C 1
ATOM 832 O O . HIS A 1 100 ? -16.645 -1.028 -8.777 1.00 79.44 100 HIS A O 1
ATOM 838 N N . PHE A 1 101 ? -15.003 -0.569 -7.309 1.00 84.38 101 PHE A N 1
ATOM 839 C CA . PHE A 1 101 ? -15.492 -1.414 -6.213 1.00 84.38 101 PHE A CA 1
ATOM 840 C C . PHE A 1 101 ? -16.114 -0.641 -5.047 1.00 84.38 101 PHE A C 1
ATOM 842 O O . PHE A 1 101 ? -16.308 -1.216 -3.975 1.00 84.38 101 PHE A O 1
ATOM 849 N N . LEU A 1 102 ? -16.425 0.645 -5.222 1.00 84.62 102 LEU A N 1
ATOM 850 C CA . LEU A 1 102 ? -16.731 1.525 -4.097 1.00 84.62 102 LEU A CA 1
ATOM 851 C C . LEU A 1 102 ? -17.967 1.076 -3.320 1.00 84.62 102 LEU A C 1
ATOM 853 O O . LEU A 1 102 ? -17.938 1.094 -2.095 1.00 84.62 102 LEU A O 1
ATOM 857 N N . ASP A 1 103 ? -19.019 0.642 -4.012 1.00 83.69 103 ASP A N 1
ATOM 858 C CA . ASP A 1 103 ? -20.264 0.204 -3.370 1.00 83.69 103 ASP A CA 1
ATOM 859 C C . ASP A 1 103 ? -20.033 -1.009 -2.464 1.00 83.69 103 ASP A C 1
ATOM 861 O O . ASP A 1 103 ? -20.530 -1.053 -1.340 1.00 83.69 103 ASP A O 1
ATOM 865 N N . LYS A 1 104 ? -19.203 -1.954 -2.921 1.00 86.44 104 LYS A N 1
ATOM 866 C CA . LYS A 1 104 ? -18.779 -3.102 -2.117 1.00 86.44 104 LYS A CA 1
ATOM 867 C C . LYS A 1 104 ? -17.908 -2.664 -0.944 1.00 86.44 104 LYS A C 1
ATOM 869 O O . LYS A 1 104 ? -18.137 -3.073 0.180 1.00 86.44 104 LYS A O 1
ATOM 874 N N . LEU A 1 105 ? -16.911 -1.816 -1.177 1.00 90.19 105 LEU A N 1
ATOM 875 C CA . LEU A 1 105 ? -16.036 -1.360 -0.095 1.00 90.19 105 LEU A CA 1
ATOM 876 C C . LEU A 1 105 ? -16.824 -0.585 0.975 1.00 90.19 105 LEU A 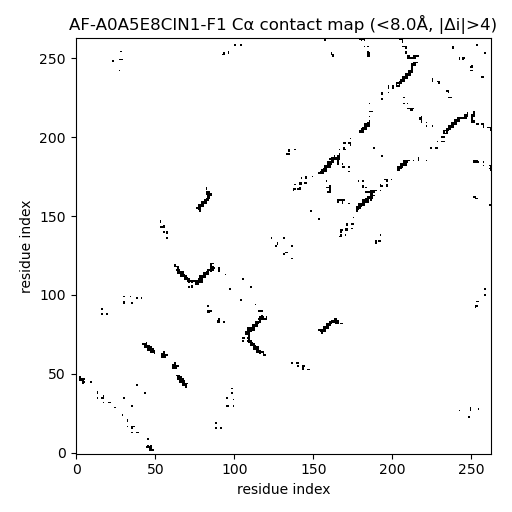C 1
ATOM 878 O O . LEU A 1 105 ? -16.574 -0.741 2.165 1.00 90.19 105 LEU A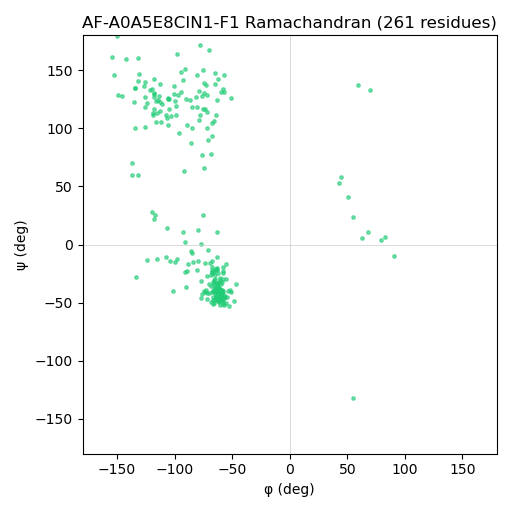 O 1
ATOM 882 N N . LYS A 1 106 ? -17.829 0.195 0.577 1.00 87.88 106 LYS A N 1
ATOM 883 C CA . LYS A 1 106 ? -18.692 0.944 1.497 1.00 87.88 106 LYS A CA 1
ATOM 884 C C . LYS A 1 106 ? -19.563 0.057 2.392 1.00 87.88 106 LYS A C 1
ATOM 886 O O . LYS A 1 106 ? -19.947 0.520 3.467 1.00 87.88 106 LYS A O 1
ATOM 891 N N . SER A 1 107 ? -19.860 -1.189 2.010 1.00 87.56 107 SER A N 1
ATOM 892 C CA . SER A 1 107 ? -20.563 -2.105 2.922 1.00 87.56 107 SER A CA 1
ATOM 893 C C . SER A 1 107 ? -19.698 -2.521 4.113 1.00 87.56 107 SER A C 1
ATOM 895 O O . SER A 1 107 ? -20.241 -2.806 5.180 1.00 87.56 107 SER A O 1
ATOM 897 N N . ASP A 1 108 ? -18.372 -2.494 3.947 1.00 89.31 108 ASP A N 1
ATOM 898 C CA . ASP A 1 108 ? -17.415 -3.109 4.872 1.00 89.31 108 ASP A CA 1
ATOM 899 C C . ASP A 1 108 ? -16.497 -2.110 5.589 1.00 89.31 108 ASP A C 1
ATOM 901 O O . ASP A 1 108 ? -15.781 -2.517 6.509 1.00 89.31 108 ASP A O 1
ATOM 905 N N . PHE A 1 109 ? -16.470 -0.852 5.138 1.00 91.75 109 PHE A N 1
ATOM 906 C CA . PHE A 1 109 ? -15.585 0.197 5.641 1.00 91.75 109 PHE A CA 1
ATOM 907 C C . PHE A 1 109 ? -16.343 1.511 5.868 1.00 91.75 109 PHE A C 1
ATOM 909 O O . PHE A 1 109 ? -17.102 1.960 5.000 1.00 91.75 109 PHE A O 1
ATOM 916 N N . SER A 1 110 ? -16.097 2.155 7.015 1.00 89.81 110 SER A N 1
ATOM 917 C CA . SER A 1 110 ? -16.637 3.493 7.322 1.00 89.81 110 SER A CA 1
ATOM 918 C C . SER A 1 110 ? -15.918 4.585 6.534 1.00 89.81 110 SER A C 1
ATOM 920 O O . SER A 1 110 ? -16.535 5.502 5.997 1.00 89.81 110 SER A O 1
ATOM 922 N N . ASP A 1 111 ? -14.600 4.452 6.423 1.00 89.44 111 ASP A N 1
ATOM 923 C CA . ASP A 1 111 ? -13.731 5.408 5.762 1.00 89.44 111 ASP A CA 1
ATOM 924 C C . ASP A 1 111 ? -12.760 4.667 4.852 1.00 89.44 111 ASP A C 1
ATOM 926 O O . ASP A 1 111 ? -12.146 3.674 5.248 1.00 89.44 111 ASP A O 1
ATOM 930 N N . ILE A 1 112 ? -12.590 5.178 3.634 1.00 92.00 112 ILE A N 1
ATOM 931 C CA . ILE A 1 112 ? -11.554 4.725 2.707 1.00 92.00 112 ILE A CA 1
ATOM 932 C C . ILE A 1 112 ? -10.641 5.912 2.430 1.00 92.00 112 ILE A C 1
ATOM 934 O O . ILE A 1 112 ? -11.077 6.924 1.878 1.00 92.00 112 ILE A O 1
ATOM 938 N N . VAL A 1 113 ? -9.373 5.796 2.814 1.00 92.00 113 VAL A N 1
ATOM 939 C CA . VAL A 1 113 ? -8.357 6.841 2.656 1.00 92.00 113 VAL A CA 1
ATOM 940 C C . VAL A 1 113 ? -7.274 6.354 1.708 1.00 92.00 113 VAL A C 1
ATOM 942 O O . VAL A 1 113 ? -6.639 5.335 1.957 1.00 92.00 113 VAL A O 1
ATOM 945 N N . ILE A 1 114 ? -7.025 7.095 0.632 1.00 93.25 114 ILE A N 1
ATOM 946 C CA . ILE A 1 114 ? -5.989 6.780 -0.355 1.00 93.25 114 ILE A CA 1
ATOM 947 C C . ILE A 1 114 ? -4.898 7.844 -0.282 1.00 93.25 114 ILE A C 1
ATOM 949 O O . ILE A 1 114 ? -5.169 9.030 -0.482 1.00 93.25 114 ILE A O 1
ATOM 953 N N . PHE A 1 115 ? -3.659 7.419 -0.042 1.00 92.75 115 PHE A N 1
ATOM 954 C CA . PHE A 1 115 ? -2.500 8.307 -0.090 1.00 92.75 115 PHE A CA 1
ATOM 955 C C . PHE A 1 115 ? -2.130 8.655 -1.530 1.00 92.75 115 PHE A C 1
ATOM 957 O O . PHE A 1 115 ? -1.921 7.769 -2.354 1.00 92.75 115 PHE A O 1
ATOM 964 N N . ASN A 1 116 ? -1.950 9.939 -1.816 1.00 89.38 116 ASN A N 1
ATOM 965 C CA . ASN A 1 116 ? -1.293 10.415 -3.020 1.00 89.38 116 ASN A CA 1
ATOM 966 C C . ASN A 1 116 ? 0.158 10.766 -2.709 1.00 89.38 116 ASN A C 1
ATOM 968 O O . ASN A 1 116 ? 0.441 11.728 -1.997 1.00 89.38 116 ASN A O 1
ATOM 972 N N . LEU A 1 117 ? 1.063 9.964 -3.257 1.00 89.00 117 LEU A N 1
ATOM 973 C CA . LEU A 1 117 ? 2.497 10.048 -3.015 1.00 89.00 117 LEU A CA 1
ATOM 974 C C . LEU A 1 117 ? 3.273 10.311 -4.308 1.00 89.00 117 LEU A C 1
ATOM 976 O O . LEU A 1 117 ? 4.404 9.848 -4.451 1.00 89.00 117 LEU A O 1
ATOM 980 N N . GLU A 1 118 ? 2.657 10.963 -5.294 1.00 86.94 118 GLU A N 1
ATOM 981 C CA . GLU A 1 118 ? 3.284 11.101 -6.608 1.00 86.94 118 GLU A CA 1
ATOM 982 C C . GLU A 1 118 ? 4.598 11.895 -6.593 1.00 86.94 118 GLU A C 1
ATOM 984 O O . GLU A 1 118 ? 5.555 11.536 -7.287 1.00 86.94 118 GLU A O 1
ATOM 989 N N . ASP A 1 119 ? 4.680 12.884 -5.705 1.00 83.56 119 ASP A N 1
ATOM 990 C CA . ASP A 1 119 ? 5.858 13.728 -5.495 1.00 83.56 119 ASP A CA 1
ATOM 991 C C . ASP A 1 119 ? 7.046 12.956 -4.892 1.00 83.56 119 ASP A C 1
ATOM 993 O O . ASP A 1 119 ? 8.189 13.418 -4.943 1.00 83.56 119 ASP A O 1
ATOM 997 N N . LEU A 1 120 ? 6.820 11.743 -4.357 1.00 87.25 120 LEU A N 1
ATOM 998 C CA . LEU A 1 120 ? 7.906 10.895 -3.862 1.00 87.25 120 LEU A CA 1
ATOM 999 C C . LEU A 1 120 ? 8.752 10.305 -4.987 1.00 87.25 120 LEU A C 1
ATOM 1001 O O . LEU A 1 120 ? 9.911 9.992 -4.734 1.00 87.25 120 LEU A O 1
ATOM 1005 N N . LYS A 1 121 ? 8.225 10.108 -6.204 1.00 89.94 121 LYS A N 1
ATOM 1006 C CA . LYS A 1 121 ? 8.914 9.289 -7.219 1.00 89.94 121 LYS A CA 1
ATOM 1007 C C . LYS A 1 121 ? 10.287 9.830 -7.593 1.00 89.94 121 LYS A C 1
ATOM 1009 O O . LYS A 1 121 ? 11.257 9.072 -7.603 1.00 89.94 121 LYS A O 1
ATOM 1014 N N . GLU A 1 122 ? 10.357 11.109 -7.944 1.00 88.00 122 GLU A N 1
ATOM 1015 C CA . GLU A 1 122 ? 11.592 11.730 -8.432 1.00 88.00 122 GLU A CA 1
ATOM 1016 C C . GLU A 1 122 ? 12.640 11.782 -7.324 1.00 88.00 122 GLU A C 1
ATOM 1018 O O . GLU A 1 122 ? 13.778 11.358 -7.521 1.00 88.00 122 GLU A O 1
ATOM 1023 N N . LYS A 1 123 ? 12.221 12.193 -6.123 1.00 88.00 123 LYS A N 1
ATOM 1024 C CA . LYS A 1 123 ? 13.082 12.259 -4.939 1.00 88.00 123 LYS A CA 1
ATOM 1025 C C . LYS A 1 123 ? 13.582 10.879 -4.527 1.00 88.00 123 LYS A C 1
ATOM 1027 O O . LYS A 1 123 ? 14.778 10.706 -4.319 1.00 88.00 123 LYS A O 1
ATOM 1032 N N . TYR A 1 124 ? 12.692 9.888 -4.467 1.00 88.56 124 TYR A N 1
ATOM 1033 C CA . TYR A 1 124 ? 13.042 8.495 -4.190 1.00 88.56 124 TYR A CA 1
ATOM 1034 C C . TYR A 1 124 ? 14.098 7.990 -5.174 1.00 88.56 124 TYR A C 1
ATOM 1036 O O . TYR A 1 124 ? 15.132 7.498 -4.737 1.00 88.56 124 TYR A O 1
ATOM 1044 N N . THR A 1 125 ? 13.870 8.183 -6.478 1.00 89.19 125 THR A N 1
ATOM 1045 C CA . THR A 1 125 ? 14.785 7.728 -7.539 1.00 89.19 125 THR A CA 1
ATOM 1046 C C . THR A 1 125 ? 16.153 8.402 -7.410 1.00 89.19 125 THR A C 1
ATOM 1048 O O . THR A 1 125 ? 17.171 7.724 -7.331 1.00 89.19 125 THR A O 1
ATOM 1051 N N . LYS A 1 126 ? 16.181 9.731 -7.253 1.00 89.38 126 LYS A N 1
ATOM 1052 C CA . LYS A 1 126 ? 17.416 10.503 -7.049 1.00 89.38 126 LYS A CA 1
ATOM 1053 C C . LYS A 1 126 ? 18.210 10.021 -5.830 1.00 89.38 126 LYS A C 1
ATOM 1055 O O . LYS A 1 126 ? 19.430 9.916 -5.888 1.00 89.38 126 LYS A O 1
ATOM 1060 N N . ILE A 1 127 ? 17.536 9.743 -4.713 1.00 87.12 127 ILE A N 1
ATOM 1061 C CA . ILE A 1 127 ? 18.193 9.275 -3.486 1.00 87.12 127 ILE A CA 1
ATOM 1062 C C . ILE A 1 127 ? 18.724 7.844 -3.666 1.00 87.12 127 ILE A C 1
ATOM 1064 O O . ILE A 1 127 ? 19.849 7.569 -3.250 1.00 87.12 127 ILE A O 1
ATOM 1068 N N . THR A 1 128 ? 17.963 6.949 -4.310 1.00 87.56 128 THR A N 1
ATOM 1069 C CA . THR A 1 128 ? 18.435 5.585 -4.602 1.00 87.56 128 THR A CA 1
ATOM 1070 C C . THR A 1 128 ? 19.614 5.572 -5.569 1.00 87.56 128 THR A C 1
ATOM 1072 O O . THR A 1 128 ? 20.543 4.793 -5.371 1.00 87.56 128 THR A O 1
ATOM 1075 N N . ASP A 1 129 ? 19.617 6.456 -6.568 1.00 90.56 129 ASP A N 1
ATOM 1076 C CA . ASP A 1 129 ? 20.697 6.563 -7.556 1.00 90.56 129 ASP A CA 1
ATOM 1077 C C . ASP A 1 129 ? 22.003 7.069 -6.921 1.00 90.56 129 ASP A C 1
ATOM 1079 O O . ASP A 1 129 ? 23.092 6.723 -7.370 1.00 90.56 129 ASP A O 1
ATOM 1083 N N . ASN A 1 130 ? 21.904 7.800 -5.805 1.00 90.56 130 ASN A N 1
ATOM 1084 C CA . ASN A 1 130 ? 23.041 8.199 -4.971 1.00 90.56 130 ASN A CA 1
ATOM 1085 C C . ASN A 1 130 ? 23.530 7.085 -4.019 1.00 90.56 130 ASN A C 1
ATOM 1087 O O . ASN A 1 130 ? 24.297 7.353 -3.095 1.00 90.56 130 ASN A O 1
ATOM 1091 N N . GLY A 1 131 ? 23.085 5.840 -4.213 1.00 90.69 131 GLY A N 1
ATOM 1092 C CA . GLY A 1 131 ? 23.582 4.663 -3.496 1.00 90.69 131 GLY A CA 1
ATOM 1093 C C . GLY A 1 131 ? 22.961 4.430 -2.118 1.00 90.69 131 GLY A C 1
ATOM 1094 O O . GLY A 1 131 ? 23.394 3.528 -1.401 1.00 90.69 131 GLY A O 1
ATOM 1095 N N . VAL A 1 132 ? 21.942 5.203 -1.731 1.00 89.94 132 VAL A N 1
ATOM 1096 C CA . VAL A 1 132 ? 21.227 4.961 -0.474 1.00 89.94 132 VAL A CA 1
ATOM 1097 C C . VAL A 1 132 ? 20.364 3.696 -0.613 1.00 89.94 132 VAL A C 1
ATOM 1099 O O . VAL A 1 132 ? 19.567 3.605 -1.554 1.00 89.94 132 VAL A O 1
ATOM 1102 N N . PRO A 1 133 ? 20.459 2.725 0.317 1.00 91.75 133 PRO A N 1
ATOM 1103 C CA . PRO A 1 133 ? 19.665 1.504 0.253 1.00 91.75 133 PRO A CA 1
ATOM 1104 C C . PRO A 1 133 ? 18.158 1.781 0.228 1.00 91.75 133 PRO A C 1
ATOM 1106 O O . PRO A 1 133 ? 17.630 2.534 1.048 1.00 91.75 133 PRO A O 1
ATOM 1109 N N . LYS A 1 134 ? 17.434 1.105 -0.675 1.00 91.12 134 LYS A N 1
ATOM 1110 C CA . LYS A 1 134 ? 15.968 1.229 -0.804 1.00 91.12 134 LYS A CA 1
ATOM 1111 C C . LYS A 1 134 ? 15.245 0.987 0.516 1.00 91.12 134 LYS A C 1
ATOM 1113 O O . LYS A 1 134 ? 14.293 1.702 0.821 1.00 91.12 134 LYS A O 1
ATOM 1118 N N . TYR A 1 135 ? 15.720 0.004 1.282 1.00 92.19 135 TYR A N 1
ATOM 1119 C CA . TYR A 1 135 ? 15.217 -0.320 2.610 1.00 92.19 135 TYR A CA 1
ATOM 1120 C C . TYR A 1 135 ? 15.192 0.908 3.529 1.00 92.19 135 TYR A C 1
ATOM 1122 O O . TYR A 1 135 ? 14.136 1.251 4.050 1.00 92.19 135 TYR A O 1
ATOM 1130 N N . ASP A 1 136 ? 16.313 1.621 3.661 1.00 91.50 136 ASP A N 1
ATOM 1131 C CA . ASP A 1 136 ? 16.431 2.765 4.573 1.00 91.50 136 ASP A CA 1
ATOM 1132 C C . ASP A 1 136 ? 15.466 3.893 4.192 1.00 91.50 136 ASP A C 1
ATOM 1134 O O . ASP A 1 136 ? 14.814 4.496 5.052 1.00 91.50 136 ASP A O 1
ATOM 1138 N N . ILE A 1 137 ? 15.326 4.148 2.888 1.00 92.88 137 ILE A N 1
ATOM 1139 C CA . ILE A 1 137 ? 14.432 5.184 2.365 1.00 92.88 137 ILE A CA 1
ATOM 1140 C C . ILE A 1 137 ? 12.972 4.810 2.635 1.00 92.88 137 ILE A C 1
ATOM 1142 O O . ILE A 1 137 ? 12.225 5.612 3.196 1.00 92.88 137 ILE A O 1
ATOM 1146 N N . LEU A 1 138 ? 12.562 3.596 2.260 1.00 94.25 138 LEU A N 1
ATOM 1147 C CA . LEU A 1 138 ? 11.185 3.121 2.415 1.00 94.25 138 LEU A CA 1
ATOM 1148 C C . LEU A 1 138 ? 10.783 3.036 3.889 1.00 94.25 138 LEU A C 1
ATOM 1150 O O . LEU A 1 138 ? 9.695 3.484 4.244 1.00 94.25 138 LEU A O 1
ATOM 1154 N N . TH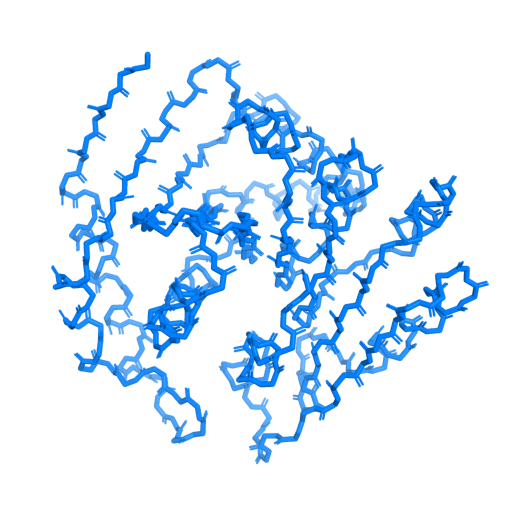R A 1 139 ? 11.676 2.564 4.759 1.00 94.19 139 THR A N 1
ATOM 1155 C CA . THR A 1 139 ? 11.455 2.551 6.207 1.00 94.19 139 THR A CA 1
ATOM 1156 C C . THR A 1 139 ? 11.257 3.970 6.737 1.00 94.19 139 THR A C 1
ATOM 1158 O O . THR A 1 139 ? 10.277 4.237 7.434 1.00 94.19 139 THR A O 1
ATOM 1161 N N . LYS A 1 140 ? 12.105 4.930 6.342 1.00 93.81 140 LYS A N 1
ATOM 1162 C CA . LYS A 1 140 ? 11.964 6.338 6.751 1.00 93.81 140 LYS A CA 1
ATOM 1163 C C . LYS A 1 140 ? 10.671 6.989 6.251 1.00 93.81 140 LYS A C 1
ATOM 1165 O O . LYS A 1 140 ? 10.089 7.797 6.977 1.00 93.81 140 LYS A O 1
ATOM 1170 N N . ILE A 1 141 ? 10.214 6.655 5.044 1.00 93.81 141 ILE A N 1
ATOM 1171 C CA . ILE A 1 141 ? 8.903 7.093 4.539 1.00 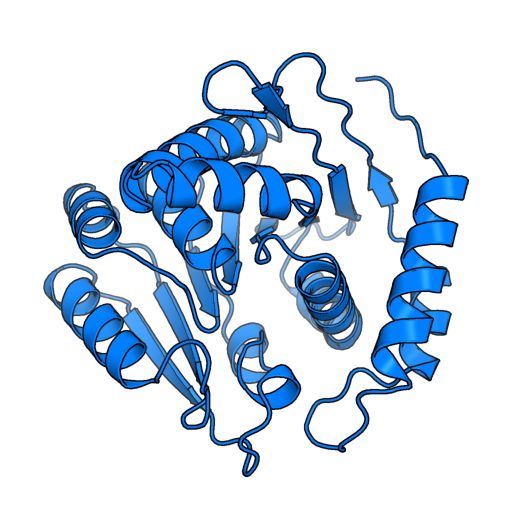93.81 141 ILE A CA 1
ATOM 1172 C C . ILE A 1 141 ? 7.792 6.455 5.382 1.00 93.81 141 ILE A C 1
ATOM 1174 O O . ILE A 1 141 ? 6.931 7.168 5.892 1.00 93.81 141 ILE A O 1
ATOM 1178 N N . GLY A 1 142 ? 7.837 5.136 5.591 1.00 95.38 142 GLY A N 1
ATOM 1179 C CA . GLY A 1 142 ? 6.834 4.387 6.351 1.00 95.38 142 GLY A CA 1
ATOM 1180 C C . GLY A 1 142 ? 6.671 4.886 7.789 1.00 95.38 142 GLY A C 1
ATOM 1181 O O . GLY A 1 142 ? 5.544 5.060 8.248 1.00 95.38 142 GLY A O 1
ATOM 1182 N N . TYR A 1 143 ? 7.766 5.236 8.474 1.00 94.81 143 TYR A N 1
ATOM 1183 C CA . TYR A 1 143 ? 7.715 5.876 9.797 1.00 94.81 143 TYR A CA 1
ATOM 1184 C C . TYR A 1 143 ? 6.939 7.196 9.793 1.00 94.81 143 TYR A C 1
ATOM 1186 O O . TYR A 1 143 ? 6.221 7.492 10.747 1.00 94.81 143 TYR A O 1
ATOM 1194 N N . GLN A 1 144 ? 7.096 8.007 8.747 1.00 93.00 144 GLN A N 1
ATOM 1195 C CA . GLN A 1 144 ? 6.432 9.306 8.645 1.00 93.00 144 GLN A CA 1
ATOM 1196 C C . GLN A 1 144 ? 4.961 9.146 8.276 1.00 93.00 144 GLN A C 1
ATOM 1198 O O . GLN A 1 144 ? 4.110 9.739 8.934 1.00 93.00 144 GLN A O 1
ATOM 1203 N N . LEU A 1 145 ? 4.651 8.252 7.335 1.00 93.69 145 LEU A N 1
ATOM 1204 C CA . LEU A 1 145 ? 3.269 7.881 7.036 1.00 93.69 145 LEU A CA 1
ATOM 1205 C C . LEU A 1 145 ? 2.555 7.303 8.258 1.00 93.69 145 LEU A C 1
ATOM 1207 O O . LEU A 1 145 ? 1.408 7.651 8.504 1.00 93.69 145 LEU A O 1
ATOM 1211 N N . ASN A 1 146 ? 3.228 6.496 9.081 1.00 95.25 146 ASN A N 1
ATOM 1212 C CA . ASN A 1 146 ? 2.638 5.980 10.314 1.00 95.25 146 ASN A CA 1
ATOM 1213 C C . ASN A 1 146 ? 2.235 7.100 11.290 1.00 95.25 146 ASN A C 1
ATOM 1215 O O . ASN A 1 146 ? 1.193 7.003 11.935 1.00 95.25 146 ASN A O 1
ATOM 1219 N N . LYS A 1 147 ? 3.027 8.178 11.400 1.00 91.50 147 LYS A N 1
ATOM 1220 C CA . LYS A 1 147 ? 2.652 9.339 12.230 1.00 91.50 147 LYS A CA 1
ATOM 1221 C C . LYS A 1 147 ? 1.361 9.976 11.725 1.00 91.50 147 LYS A C 1
ATOM 1223 O O . LYS A 1 147 ? 0.467 10.233 12.524 1.00 91.50 147 LYS A O 1
ATOM 1228 N N . ILE A 1 148 ? 1.256 10.147 10.408 1.00 90.06 148 ILE A N 1
ATOM 1229 C CA . ILE A 1 148 ? 0.066 10.692 9.748 1.00 90.06 148 ILE A CA 1
ATOM 1230 C C . ILE A 1 148 ? -1.138 9.774 9.998 1.00 90.06 148 ILE A C 1
ATOM 1232 O O . ILE A 1 148 ? -2.172 10.235 10.467 1.00 90.06 148 ILE A O 1
ATOM 1236 N N . VAL A 1 149 ? -0.989 8.462 9.787 1.00 92.50 149 VAL A N 1
ATOM 1237 C CA . VAL A 1 149 ? -2.041 7.464 10.051 1.00 92.50 149 VAL A CA 1
ATOM 1238 C C . VAL A 1 149 ? -2.510 7.510 11.508 1.00 92.50 149 VAL A C 1
ATOM 1240 O O . VAL A 1 149 ? -3.710 7.524 11.763 1.00 92.50 149 VAL A O 1
ATOM 1243 N N . LYS A 1 150 ? -1.592 7.590 12.479 1.00 90.88 150 LYS A N 1
ATOM 1244 C CA . LYS A 1 150 ? -1.955 7.725 13.900 1.00 90.88 150 LYS A CA 1
ATOM 1245 C C . LYS A 1 150 ? -2.703 9.027 14.192 1.00 90.88 150 LYS A C 1
ATOM 1247 O O . LYS A 1 150 ? -3.601 9.023 15.031 1.00 90.88 150 LYS A O 1
ATOM 1252 N N . HIS A 1 151 ? -2.366 10.114 13.499 1.00 88.69 151 HIS A N 1
ATOM 1253 C CA . HIS A 1 151 ? -3.051 11.398 13.639 1.00 88.69 151 HIS A CA 1
ATOM 1254 C C . HIS A 1 151 ? -4.498 11.366 13.114 1.00 88.69 151 HIS A C 1
ATOM 1256 O O . HIS A 1 151 ? -5.327 12.139 13.587 1.00 88.69 151 HIS A O 1
ATOM 1262 N N . MET A 1 152 ? -4.836 10.440 12.206 1.00 87.62 152 MET A N 1
ATOM 1263 C CA . MET A 1 152 ? -6.220 10.244 11.744 1.00 87.62 152 MET A CA 1
ATOM 1264 C C . MET A 1 152 ? -7.147 9.697 12.842 1.00 87.62 152 MET A C 1
ATOM 1266 O O . MET A 1 152 ? -8.361 9.814 12.723 1.00 87.62 152 MET A O 1
ATOM 1270 N N . GLY A 1 153 ? -6.596 9.106 13.910 1.00 88.62 153 GLY A N 1
ATOM 1271 C CA . GLY A 1 153 ? -7.366 8.639 15.068 1.00 88.62 153 GLY A CA 1
ATOM 1272 C C . GLY A 1 153 ? -8.078 7.292 14.893 1.00 88.62 153 GLY A C 1
ATOM 1273 O O . GLY A 1 153 ? -8.759 6.855 15.819 1.00 88.62 153 GLY A O 1
ATOM 1274 N N . PHE A 1 154 ? -7.895 6.617 13.758 1.00 91.19 154 PHE A N 1
ATOM 1275 C CA . PHE A 1 154 ? -8.482 5.306 13.473 1.00 91.19 154 PHE A CA 1
ATOM 1276 C C . PHE A 1 154 ? -7.949 4.209 14.403 1.00 91.19 154 PHE A C 1
ATOM 1278 O O . PHE A 1 154 ? -6.793 4.250 14.833 1.00 91.19 154 PHE A O 1
ATOM 1285 N N . LYS A 1 155 ? -8.797 3.221 14.723 1.00 91.38 155 LYS A N 1
ATOM 1286 C CA . LYS A 1 155 ? -8.483 2.160 15.707 1.00 91.38 155 LYS A CA 1
ATOM 1287 C C . LYS A 1 155 ? -8.595 0.738 15.170 1.00 91.38 155 LYS A C 1
ATOM 1289 O O . LYS A 1 155 ? -8.127 -0.195 15.830 1.00 91.38 155 LYS A O 1
ATOM 1294 N N . ASN A 1 156 ? -9.200 0.560 14.000 1.00 94.19 156 ASN A N 1
ATOM 1295 C CA . ASN A 1 156 ? -9.426 -0.748 13.409 1.00 94.19 156 ASN A CA 1
ATOM 1296 C C . ASN A 1 156 ? -9.103 -0.711 11.913 1.00 94.19 156 ASN A C 1
ATOM 1298 O O . ASN A 1 156 ? -9.988 -0.762 11.068 1.00 94.19 156 ASN A O 1
ATOM 1302 N N . ILE A 1 157 ? -7.817 -0.593 11.591 1.00 97.12 157 ILE A N 1
ATOM 1303 C CA . ILE A 1 157 ? -7.370 -0.300 10.232 1.00 97.12 157 ILE A CA 1
ATOM 1304 C C . ILE A 1 157 ? -7.134 -1.595 9.448 1.00 97.12 157 ILE A C 1
ATOM 1306 O O . ILE A 1 157 ? -6.311 -2.428 9.838 1.00 97.12 157 ILE A O 1
ATOM 1310 N N . SER A 1 158 ? -7.787 -1.709 8.297 1.00 97.56 158 SER A N 1
ATOM 1311 C CA . SER A 1 158 ? -7.343 -2.550 7.190 1.00 97.56 158 SER A CA 1
ATOM 1312 C C . SER A 1 158 ? -6.381 -1.742 6.325 1.00 97.56 158 SER A C 1
ATOM 1314 O O . SER A 1 158 ? -6.698 -0.635 5.883 1.00 97.56 158 SER A O 1
ATOM 1316 N N . LEU A 1 159 ? -5.177 -2.261 6.107 1.00 98.19 159 LEU A N 1
ATOM 1317 C CA . LEU A 1 159 ? -4.141 -1.562 5.356 1.00 98.19 159 LEU A CA 1
ATOM 1318 C C . LEU A 1 159 ? -3.895 -2.271 4.028 1.00 98.19 159 LEU A C 1
ATOM 1320 O O . LEU A 1 159 ? -3.523 -3.438 4.019 1.00 98.19 159 LEU A O 1
ATOM 1324 N N . LEU A 1 160 ? -4.070 -1.574 2.909 1.00 98.56 160 LEU A N 1
ATOM 1325 C CA . LEU A 1 160 ? -3.841 -2.085 1.560 1.00 98.56 160 LEU A CA 1
ATOM 1326 C C . LEU A 1 160 ? -2.648 -1.377 0.915 1.00 98.56 160 LEU A C 1
ATOM 1328 O O . LEU A 1 160 ? -2.707 -0.186 0.621 1.00 98.56 160 LEU A O 1
ATOM 1332 N N . GLY A 1 161 ? -1.574 -2.110 0.641 1.00 98.19 161 GLY A N 1
ATOM 1333 C CA . GLY A 1 161 ? -0.388 -1.596 -0.039 1.00 98.19 161 GLY A CA 1
ATOM 1334 C C . GLY A 1 161 ? -0.195 -2.209 -1.424 1.00 98.19 161 GLY A C 1
ATOM 1335 O O . GLY A 1 161 ? -0.337 -3.417 -1.604 1.00 98.19 161 GLY A O 1
ATOM 1336 N N . ARG A 1 162 ? 0.182 -1.388 -2.411 1.00 96.06 162 ARG A N 1
ATOM 1337 C CA . ARG A 1 162 ? 0.463 -1.838 -3.786 1.00 96.06 162 ARG A CA 1
ATOM 1338 C C . ARG A 1 162 ? 1.839 -1.391 -4.257 1.00 96.06 162 ARG A C 1
ATOM 1340 O O . ARG A 1 162 ? 2.166 -0.210 -4.118 1.00 96.06 162 ARG A O 1
ATOM 1347 N N . SER A 1 163 ? 2.605 -2.264 -4.919 1.00 95.50 163 SER A N 1
ATOM 1348 C CA . SER A 1 163 ? 3.941 -1.913 -5.436 1.00 95.50 163 SER A CA 1
ATOM 1349 C C . SER A 1 163 ? 4.836 -1.358 -4.312 1.00 95.50 163 SER A C 1
ATOM 1351 O O . SER A 1 163 ? 4.860 -1.928 -3.224 1.00 95.50 163 SER A O 1
ATOM 1353 N N . ALA A 1 164 ? 5.523 -0.228 -4.511 1.00 95.50 164 ALA A N 1
ATOM 1354 C CA . ALA A 1 164 ? 6.263 0.468 -3.452 1.00 95.50 164 ALA A CA 1
ATOM 1355 C C . ALA A 1 164 ? 5.397 0.830 -2.226 1.00 95.50 164 ALA A C 1
ATOM 1357 O O . ALA A 1 164 ? 5.897 0.838 -1.107 1.00 95.50 164 ALA A O 1
ATOM 1358 N N . GLY A 1 165 ? 4.093 1.064 -2.406 1.00 97.62 165 GLY A N 1
ATOM 1359 C CA . GLY A 1 165 ? 3.158 1.252 -1.295 1.00 97.62 165 GLY A CA 1
ATOM 1360 C C . GLY A 1 165 ? 2.938 -0.014 -0.461 1.00 97.62 165 GLY A C 1
ATOM 1361 O O . GLY A 1 165 ? 2.590 0.085 0.708 1.00 97.62 165 GLY A O 1
ATOM 1362 N N . GLY A 1 166 ? 3.212 -1.195 -1.024 1.00 97.75 166 GLY A N 1
ATOM 1363 C CA . GLY A 1 166 ? 3.278 -2.469 -0.305 1.00 97.75 166 GLY A CA 1
ATOM 1364 C C . GLY A 1 166 ? 4.383 -2.487 0.749 1.00 97.75 166 GLY A C 1
ATOM 1365 O O . GLY A 1 166 ? 4.111 -2.807 1.901 1.00 97.75 166 GLY A O 1
ATOM 1366 N N . ALA A 1 167 ? 5.595 -2.045 0.393 1.00 97.06 167 ALA A N 1
ATOM 1367 C CA . ALA A 1 167 ? 6.696 -1.883 1.348 1.00 97.06 167 ALA A CA 1
ATOM 1368 C C . ALA A 1 167 ? 6.313 -0.938 2.493 1.00 97.06 167 ALA A C 1
ATOM 1370 O O . ALA A 1 167 ? 6.541 -1.236 3.662 1.00 97.06 167 ALA A O 1
ATOM 1371 N N . LEU A 1 168 ? 5.693 0.197 2.160 1.00 98.00 168 LEU A N 1
ATOM 1372 C CA . LEU A 1 168 ? 5.259 1.165 3.166 1.00 98.00 168 LEU A CA 1
ATOM 1373 C C . LEU A 1 168 ? 4.154 0.603 4.062 1.00 98.00 168 LEU A C 1
ATOM 1375 O O . LEU A 1 168 ? 4.176 0.840 5.267 1.00 98.00 168 LEU A O 1
ATOM 1379 N N . ALA A 1 169 ? 3.222 -0.163 3.493 1.00 98.38 169 ALA A N 1
ATOM 1380 C CA . ALA A 1 169 ? 2.170 -0.825 4.250 1.00 98.38 169 ALA A CA 1
ATOM 1381 C C . ALA A 1 169 ? 2.740 -1.842 5.248 1.00 98.38 169 ALA A C 1
ATOM 1383 O O . ALA A 1 169 ? 2.327 -1.842 6.404 1.00 98.38 169 ALA A O 1
ATOM 1384 N N . ILE A 1 170 ? 3.739 -2.635 4.842 1.00 97.94 170 ILE A N 1
ATOM 1385 C CA . ILE A 1 170 ? 4.461 -3.549 5.741 1.00 97.94 170 ILE A CA 1
ATOM 1386 C C . ILE A 1 170 ? 5.075 -2.765 6.907 1.00 97.94 170 ILE A C 1
ATOM 1388 O O . ILE A 1 170 ? 4.797 -3.078 8.060 1.00 97.94 170 ILE A O 1
ATOM 1392 N N . VAL A 1 171 ? 5.828 -1.695 6.624 1.00 97.75 171 VAL A N 1
ATOM 1393 C CA . VAL A 1 171 ? 6.461 -0.870 7.669 1.00 97.75 171 VAL A CA 1
ATOM 1394 C C . VAL A 1 171 ? 5.422 -0.261 8.619 1.00 97.75 171 VAL A C 1
ATOM 1396 O O . VAL A 1 171 ? 5.611 -0.261 9.832 1.00 97.75 171 VAL A O 1
ATOM 1399 N N . ILE A 1 172 ? 4.301 0.253 8.110 1.00 98.00 172 ILE A N 1
ATOM 1400 C CA . ILE A 1 172 ? 3.247 0.817 8.967 1.00 98.00 172 ILE A CA 1
ATOM 1401 C C . ILE A 1 172 ? 2.591 -0.279 9.815 1.00 98.00 172 ILE A C 1
ATOM 1403 O O . ILE A 1 172 ? 2.355 -0.052 11.002 1.00 98.00 172 ILE A O 1
ATOM 1407 N N . ALA A 1 173 ? 2.345 -1.465 9.253 1.00 97.00 173 ALA A N 1
ATOM 1408 C CA . ALA A 1 173 ? 1.823 -2.607 9.998 1.00 97.00 173 ALA A CA 1
ATOM 1409 C C . ALA A 1 173 ? 2.784 -3.045 11.119 1.00 97.00 173 ALA A C 1
ATOM 1411 O O . ALA A 1 173 ? 2.327 -3.327 12.225 1.00 97.00 173 ALA A O 1
ATOM 1412 N N . THR A 1 174 ? 4.101 -2.992 10.904 1.00 96.00 174 THR A N 1
ATOM 1413 C CA . THR A 1 174 ? 5.102 -3.218 11.962 1.00 96.00 174 THR A CA 1
ATOM 1414 C C . THR A 1 174 ? 4.953 -2.210 13.111 1.00 96.00 174 THR A C 1
ATOM 1416 O O . THR A 1 174 ? 5.079 -2.557 14.282 1.00 96.00 174 THR A O 1
ATOM 1419 N N . LEU A 1 175 ? 4.652 -0.945 12.803 1.00 96.25 175 LEU A N 1
ATOM 1420 C CA . LEU A 1 175 ? 4.721 0.163 13.765 1.00 96.25 175 LEU A CA 1
ATOM 1421 C C . LEU A 1 175 ? 3.383 0.555 14.416 1.00 96.25 175 LEU A C 1
ATOM 1423 O O . LEU A 1 175 ? 3.369 1.382 15.341 1.00 96.25 175 LEU A O 1
ATOM 1427 N N . ASN A 1 176 ? 2.254 0.061 13.904 1.00 96.81 176 ASN A N 1
ATOM 1428 C CA . ASN A 1 176 ? 0.933 0.569 14.267 1.00 96.81 176 ASN A CA 1
ATOM 1429 C C . ASN A 1 176 ? -0.029 -0.506 14.768 1.00 96.81 176 ASN A C 1
ATOM 1431 O O . ASN A 1 176 ? -0.687 -1.179 13.977 1.00 96.81 176 ASN A O 1
ATOM 1435 N N . THR A 1 177 ? -0.199 -0.575 16.090 1.00 95.94 177 THR A N 1
ATOM 1436 C CA . THR A 1 177 ? -1.107 -1.505 16.780 1.00 95.94 177 THR A CA 1
ATOM 1437 C C . THR A 1 177 ? -2.577 -1.401 16.363 1.00 95.94 177 THR A C 1
ATOM 1439 O O . THR A 1 177 ? -3.340 -2.345 16.585 1.00 95.94 177 THR A O 1
ATOM 1442 N N . ASP A 1 178 ? -2.977 -0.280 15.760 1.00 96.44 178 ASP A N 1
ATOM 1443 C CA . ASP A 1 178 ? -4.339 -0.046 15.274 1.00 96.44 178 ASP A CA 1
ATOM 1444 C C . ASP A 1 178 ? -4.598 -0.730 13.914 1.00 96.44 178 ASP A C 1
ATOM 1446 O O . ASP A 1 178 ? -5.752 -0.926 13.542 1.00 96.44 178 ASP A O 1
ATOM 1450 N N . VAL A 1 179 ? -3.553 -1.186 13.205 1.00 97.19 179 VAL A N 1
ATOM 1451 C CA . VAL A 1 179 ? -3.675 -2.028 11.997 1.00 97.19 179 VAL A CA 1
ATOM 1452 C C . VAL A 1 179 ? -4.079 -3.443 12.389 1.00 97.19 179 VAL A C 1
ATOM 1454 O O . VAL A 1 179 ? -3.330 -4.119 13.092 1.00 97.19 179 VAL A O 1
ATOM 1457 N N . LYS A 1 180 ? -5.257 -3.891 11.954 1.00 96.12 180 LYS A N 1
ATOM 1458 C CA . LYS A 1 180 ? -5.819 -5.217 12.257 1.00 96.12 180 LYS A CA 1
ATOM 1459 C C . LYS A 1 180 ? -5.797 -6.175 11.070 1.00 96.12 180 LYS A C 1
ATOM 1461 O O . LYS A 1 180 ? -6.001 -7.360 11.288 1.00 96.12 180 LYS A O 1
ATOM 1466 N N . GLY A 1 181 ? -5.500 -5.691 9.867 1.00 96.81 181 GLY A N 1
ATOM 1467 C CA . GLY A 1 181 ? -5.314 -6.521 8.681 1.00 96.81 181 GLY A CA 1
ATOM 1468 C C . GLY A 1 181 ? -4.370 -5.870 7.677 1.00 96.81 181 GLY A C 1
ATOM 1469 O O . GLY A 1 181 ? -4.316 -4.640 7.568 1.00 96.81 181 GLY A O 1
ATOM 1470 N N . LEU A 1 182 ? -3.593 -6.697 6.975 1.00 98.00 182 LEU A N 1
ATOM 1471 C CA . LEU A 1 182 ? -2.632 -6.260 5.966 1.00 98.00 182 LEU A CA 1
ATOM 1472 C C . LEU A 1 182 ? -2.920 -6.935 4.622 1.00 98.00 182 LEU A C 1
ATOM 1474 O O . LEU A 1 182 ? -2.866 -8.151 4.481 1.00 98.00 182 LEU A O 1
ATOM 1478 N N . ASN A 1 183 ? -3.164 -6.124 3.605 1.00 98.50 183 ASN A N 1
ATOM 1479 C CA . ASN A 1 183 ? -3.486 -6.544 2.254 1.00 98.50 183 ASN A CA 1
ATOM 1480 C C . ASN A 1 183 ? -2.387 -6.034 1.316 1.00 98.50 183 ASN A C 1
ATOM 1482 O O . ASN A 1 183 ? -2.048 -4.850 1.313 1.00 98.50 183 ASN A O 1
ATOM 1486 N N . LEU A 1 184 ? -1.799 -6.922 0.522 1.00 98.31 184 LEU A N 1
ATOM 1487 C CA . LEU A 1 184 ? -0.636 -6.636 -0.310 1.00 98.31 184 LEU A CA 1
ATOM 1488 C C . LEU A 1 184 ? -0.926 -7.017 -1.759 1.00 98.31 184 LEU A C 1
ATOM 1490 O O . LEU A 1 184 ? -1.157 -8.182 -2.061 1.00 98.31 184 LEU A O 1
ATOM 1494 N N . ALA A 1 185 ? -0.883 -6.043 -2.665 1.00 96.69 185 ALA A N 1
ATOM 1495 C CA . ALA A 1 185 ? -1.116 -6.243 -4.094 1.00 96.69 185 ALA A CA 1
ATOM 1496 C C . ALA A 1 185 ? 0.179 -6.018 -4.887 1.00 96.69 185 ALA A C 1
ATOM 1498 O O . ALA A 1 185 ? 0.619 -4.874 -5.056 1.00 96.69 185 ALA A O 1
ATOM 1499 N N . CYS A 1 186 ? 0.796 -7.109 -5.352 1.00 95.38 186 CYS A N 1
ATOM 1500 C CA . CYS A 1 186 ? 2.104 -7.113 -6.022 1.00 95.38 186 CYS A CA 1
ATOM 1501 C C . CYS A 1 186 ? 3.129 -6.190 -5.312 1.00 95.38 186 CYS A C 1
ATOM 1503 O O . CYS A 1 186 ? 3.640 -5.242 -5.925 1.00 95.38 186 CYS A O 1
ATOM 1505 N N . PRO A 1 187 ? 3.351 -6.348 -3.989 1.00 96.94 187 PRO A N 1
ATOM 1506 C CA . PRO A 1 187 ? 4.195 -5.446 -3.216 1.00 96.94 187 PRO A CA 1
ATOM 1507 C C . PRO A 1 187 ? 5.659 -5.505 -3.671 1.00 96.94 187 PRO A C 1
ATOM 1509 O O . PRO A 1 187 ? 6.239 -6.571 -3.861 1.00 96.94 187 PRO A O 1
ATOM 1512 N N . GLY A 1 188 ? 6.294 -4.338 -3.752 1.00 94.62 188 GLY A N 1
ATOM 1513 C CA . GLY A 1 188 ? 7.739 -4.262 -3.579 1.00 94.62 188 GLY A CA 1
ATOM 1514 C C . GLY A 1 188 ? 8.047 -4.421 -2.095 1.00 94.62 188 GLY A C 1
ATOM 1515 O O . GLY A 1 188 ? 7.323 -3.868 -1.271 1.00 94.62 188 GLY A O 1
ATOM 1516 N N . PHE A 1 189 ? 9.087 -5.172 -1.751 1.00 95.31 189 PHE A N 1
ATOM 1517 C CA . PHE A 1 189 ? 9.540 -5.333 -0.373 1.00 95.31 189 PHE A CA 1
ATOM 1518 C C . PHE A 1 189 ? 11.030 -5.676 -0.339 1.00 95.31 189 PHE A C 1
ATOM 1520 O O . PHE A 1 189 ? 11.597 -6.136 -1.331 1.00 95.31 189 PHE A O 1
ATOM 1527 N N . GLU A 1 190 ? 11.633 -5.466 0.825 1.00 94.75 190 GLU A N 1
ATOM 1528 C CA . GLU A 1 190 ? 12.984 -5.914 1.153 1.00 94.75 190 GLU A CA 1
ATOM 1529 C C . GLU A 1 190 ? 12.889 -6.894 2.325 1.00 94.75 190 GLU A C 1
ATOM 1531 O O . GLU A 1 190 ? 12.090 -6.675 3.239 1.00 94.75 190 GLU A O 1
ATOM 1536 N N . ASP A 1 191 ? 13.707 -7.948 2.327 1.00 94.81 191 ASP A N 1
ATOM 1537 C CA . ASP A 1 191 ? 13.625 -9.045 3.306 1.00 94.81 191 ASP A CA 1
ATOM 1538 C C . ASP A 1 191 ? 13.620 -8.545 4.759 1.00 94.81 191 ASP A C 1
ATOM 1540 O O . ASP A 1 191 ? 12.864 -9.034 5.597 1.00 94.81 191 ASP A O 1
ATOM 1544 N N . ARG A 1 192 ? 14.420 -7.512 5.047 1.00 94.12 192 ARG A N 1
ATOM 1545 C CA . ARG A 1 192 ? 14.529 -6.916 6.382 1.00 94.12 192 ARG A CA 1
ATOM 1546 C C . ARG A 1 192 ? 13.211 -6.321 6.889 1.00 94.12 192 ARG A C 1
ATOM 1548 O O . ARG A 1 192 ? 12.949 -6.400 8.078 1.00 94.12 192 ARG A O 1
ATOM 1555 N N . MET A 1 193 ? 12.353 -5.793 6.011 1.00 93.88 193 MET A N 1
ATOM 1556 C CA . MET A 1 193 ? 11.031 -5.286 6.418 1.00 93.88 193 MET A CA 1
ATOM 1557 C C . MET A 1 193 ? 10.126 -6.411 6.916 1.00 93.88 193 MET A C 1
ATOM 1559 O O . MET A 1 193 ? 9.323 -6.208 7.820 1.00 93.88 193 MET A O 1
ATOM 1563 N N . ILE A 1 194 ? 10.257 -7.593 6.308 1.00 93.81 194 ILE A N 1
ATOM 1564 C CA . ILE A 1 194 ? 9.488 -8.771 6.696 1.00 93.81 194 ILE A CA 1
ATOM 1565 C C . ILE A 1 194 ? 9.999 -9.285 8.035 1.00 93.81 194 ILE A C 1
ATOM 1567 O O . ILE A 1 194 ? 9.203 -9.480 8.941 1.00 93.81 194 ILE A O 1
ATOM 1571 N N . VAL A 1 195 ? 11.321 -9.400 8.198 1.00 92.50 195 VAL A N 1
ATOM 1572 C CA . VAL A 1 195 ? 11.940 -9.765 9.484 1.00 92.50 195 VAL A CA 1
ATOM 1573 C C . VAL A 1 195 ? 11.484 -8.829 10.607 1.00 92.50 195 VAL A C 1
ATOM 1575 O O . VAL A 1 195 ? 11.090 -9.302 11.671 1.00 92.50 195 VAL A O 1
ATOM 1578 N N . ASP A 1 196 ? 11.474 -7.518 10.359 1.00 92.19 196 ASP A N 1
ATOM 1579 C CA . ASP A 1 196 ? 11.028 -6.532 11.343 1.00 92.19 196 ASP A CA 1
ATOM 1580 C C . ASP A 1 196 ? 9.540 -6.693 11.692 1.00 92.19 196 ASP A C 1
ATOM 1582 O O . ASP A 1 196 ? 9.182 -6.576 12.860 1.00 92.19 196 ASP A O 1
ATOM 1586 N N . LEU A 1 197 ? 8.667 -6.979 10.714 1.00 90.00 197 LEU A N 1
ATOM 1587 C CA . LEU A 1 197 ? 7.250 -7.271 10.969 1.00 90.00 197 LEU A CA 1
ATOM 1588 C C . LEU A 1 197 ? 7.081 -8.527 11.834 1.00 90.00 197 LEU A C 1
ATOM 1590 O O . LEU A 1 197 ? 6.360 -8.490 12.830 1.00 90.00 197 LEU A O 1
ATOM 1594 N N . ILE A 1 198 ? 7.776 -9.608 11.486 1.00 89.62 198 ILE A N 1
ATOM 1595 C CA . ILE A 1 198 ? 7.730 -10.891 12.198 1.00 89.62 198 ILE A CA 1
ATOM 1596 C C . ILE A 1 198 ? 8.151 -10.728 13.661 1.00 89.62 198 ILE A C 1
ATOM 1598 O O . ILE A 1 198 ? 7.506 -11.260 14.563 1.00 89.62 198 ILE A O 1
ATOM 1602 N N . ALA A 1 199 ? 9.187 -9.925 13.910 1.00 89.00 199 ALA A N 1
ATOM 1603 C CA . ALA A 1 199 ? 9.685 -9.645 15.253 1.00 89.00 199 ALA A CA 1
ATOM 1604 C C . ALA A 1 199 ? 8.665 -8.929 16.164 1.00 89.00 199 ALA A C 1
ATOM 1606 O O . ALA A 1 199 ? 8.903 -8.815 17.364 1.00 89.00 199 ALA A O 1
ATOM 1607 N N . THR A 1 200 ? 7.543 -8.434 15.624 1.00 88.12 200 THR A N 1
ATOM 1608 C CA . THR A 1 200 ? 6.485 -7.793 16.422 1.00 88.12 200 THR A CA 1
ATOM 1609 C C . THR A 1 200 ? 5.489 -8.770 17.046 1.00 88.12 200 THR A C 1
ATOM 1611 O O . THR A 1 200 ? 4.730 -8.353 17.919 1.00 88.12 200 THR A O 1
ATOM 1614 N N . GLU A 1 201 ? 5.456 -10.031 16.594 1.00 86.38 201 GLU A N 1
ATOM 1615 C CA . GLU A 1 201 ? 4.555 -11.091 17.089 1.00 86.38 201 GLU A CA 1
ATOM 1616 C C . GLU A 1 201 ? 3.049 -10.737 17.046 1.00 86.38 201 GLU A C 1
ATOM 1618 O O . GLU A 1 201 ? 2.235 -11.288 17.792 1.00 86.38 201 GLU A O 1
ATOM 1623 N N . ARG A 1 202 ? 2.637 -9.796 16.184 1.00 82.38 202 ARG A N 1
ATOM 1624 C CA . ARG A 1 202 ? 1.281 -9.218 16.211 1.00 82.38 202 ARG A CA 1
ATOM 1625 C C . ARG A 1 202 ? 0.166 -10.134 15.704 1.00 82.38 202 ARG A C 1
ATOM 1627 O O . ARG A 1 202 ? -0.992 -9.830 15.989 1.00 82.38 202 ARG A O 1
ATOM 1634 N N . ASN A 1 203 ? 0.490 -11.212 14.987 1.00 86.19 203 ASN A N 1
ATOM 1635 C CA . ASN A 1 203 ? -0.450 -12.206 14.456 1.00 86.19 203 ASN A CA 1
ATOM 1636 C C . ASN A 1 203 ? -1.703 -11.581 13.811 1.00 86.19 203 ASN A C 1
ATOM 1638 O O . ASN A 1 203 ? -2.833 -11.825 14.249 1.00 86.19 203 ASN A O 1
ATOM 1642 N N . ILE A 1 204 ? -1.497 -10.728 12.804 1.00 93.00 204 ILE A N 1
ATOM 1643 C CA . ILE A 1 204 ? -2.590 -10.105 12.039 1.00 93.00 204 ILE A CA 1
ATOM 1644 C C . ILE A 1 204 ? -2.878 -10.922 10.770 1.00 93.00 204 ILE A C 1
ATOM 1646 O O . ILE A 1 204 ? -1.959 -11.506 10.203 1.00 93.00 204 ILE A O 1
ATOM 1650 N N . PRO A 1 205 ? -4.128 -10.978 10.279 1.00 96.31 205 PRO A N 1
ATOM 1651 C CA . PRO A 1 205 ? -4.410 -11.546 8.969 1.00 96.31 205 PRO A CA 1
ATOM 1652 C C . PRO A 1 205 ? -3.658 -10.786 7.867 1.00 96.31 205 PRO A C 1
ATOM 1654 O O . PRO A 1 205 ? -3.712 -9.554 7.795 1.00 96.31 205 PRO A O 1
ATOM 1657 N N . ILE A 1 206 ? -2.985 -11.539 6.995 1.00 97.69 206 ILE A N 1
ATOM 1658 C CA . ILE A 1 206 ? -2.265 -11.025 5.829 1.00 97.69 206 ILE A CA 1
ATOM 1659 C C . ILE A 1 206 ? -2.827 -11.664 4.560 1.00 97.69 206 ILE A C 1
ATOM 1661 O O . ILE A 1 206 ? -3.014 -12.881 4.493 1.00 97.69 206 ILE A O 1
ATOM 1665 N N . ARG A 1 207 ? -3.106 -10.849 3.543 1.00 98.06 207 ARG A N 1
ATOM 1666 C CA . ARG A 1 207 ? -3.609 -11.288 2.236 1.00 98.06 207 ARG A CA 1
ATOM 1667 C C . ARG A 1 207 ? -2.715 -10.763 1.129 1.00 98.06 207 ARG A C 1
ATOM 1669 O O . ARG A 1 207 ? -2.447 -9.568 1.063 1.00 98.06 207 ARG A O 1
ATOM 1676 N N . ILE A 1 208 ? -2.242 -11.652 0.263 1.00 98.19 208 ILE A N 1
ATOM 1677 C CA . ILE A 1 208 ? -1.279 -11.334 -0.795 1.00 98.19 208 ILE A CA 1
ATOM 1678 C C . ILE A 1 208 ? -1.931 -11.625 -2.145 1.00 98.19 208 ILE A C 1
ATOM 1680 O O . ILE A 1 208 ? -2.159 -12.777 -2.481 1.00 98.19 208 ILE A O 1
ATOM 1684 N N . GLY A 1 209 ? -2.222 -10.602 -2.940 1.00 97.38 209 GLY A N 1
ATOM 1685 C CA . GLY A 1 209 ? -2.640 -10.752 -4.334 1.00 97.38 209 GLY A CA 1
ATOM 1686 C C . GLY A 1 209 ? -1.459 -10.567 -5.281 1.00 97.38 209 GLY A C 1
ATOM 1687 O O . GLY A 1 209 ? -0.749 -9.561 -5.184 1.00 97.38 209 GLY A O 1
ATOM 1688 N N . TRP A 1 210 ? -1.252 -11.510 -6.203 1.00 97.00 210 TRP A N 1
ATOM 1689 C CA . TRP A 1 210 ? -0.152 -11.433 -7.166 1.00 97.00 210 TRP A CA 1
ATOM 1690 C C . TRP A 1 210 ? -0.511 -12.024 -8.531 1.00 97.00 210 TRP A C 1
ATOM 1692 O O . TRP A 1 210 ? -0.939 -13.174 -8.617 1.00 97.00 210 TRP A O 1
ATOM 1702 N N . ALA A 1 211 ? -0.292 -11.264 -9.608 1.00 94.44 211 ALA A N 1
ATOM 1703 C CA . ALA A 1 211 ? -0.455 -11.778 -10.967 1.00 94.44 211 ALA A CA 1
ATOM 1704 C C . ALA A 1 211 ? 0.747 -12.631 -11.405 1.00 94.44 211 ALA A C 1
ATOM 1706 O O . ALA A 1 211 ? 1.896 -12.206 -11.273 1.00 94.44 211 ALA A O 1
ATOM 1707 N N . LYS A 1 212 ? 0.495 -13.819 -11.964 1.00 94.56 212 LYS A N 1
ATOM 1708 C CA . LYS A 1 212 ? 1.535 -14.745 -12.453 1.00 94.56 212 LYS A CA 1
ATOM 1709 C C . LYS A 1 212 ? 2.392 -14.107 -13.538 1.00 94.56 212 LYS A C 1
ATOM 1711 O O . LYS A 1 212 ? 3.590 -14.364 -13.612 1.00 94.56 212 LYS A O 1
ATOM 1716 N N . GLU A 1 213 ? 1.772 -13.257 -14.344 1.00 93.62 213 GLU A N 1
ATOM 1717 C CA . GLU A 1 213 ? 2.368 -12.591 -15.491 1.00 93.62 213 GLU A CA 1
ATOM 1718 C C . GLU A 1 213 ? 2.952 -11.198 -15.156 1.00 93.62 213 GLU A C 1
ATOM 1720 O O . GLU A 1 213 ? 3.296 -10.439 -16.063 1.00 93.62 213 GLU A O 1
ATOM 1725 N N . ASP A 1 214 ? 3.064 -10.814 -13.874 1.00 92.62 214 ASP A N 1
ATOM 1726 C CA . ASP A 1 214 ? 3.675 -9.534 -13.476 1.00 92.62 214 ASP A CA 1
ATOM 1727 C C . ASP A 1 214 ? 5.165 -9.480 -13.850 1.00 92.62 214 ASP A C 1
ATOM 1729 O O . ASP A 1 214 ? 6.000 -10.180 -13.273 1.00 92.62 214 ASP A O 1
ATOM 1733 N N . THR A 1 215 ? 5.502 -8.616 -14.814 1.00 91.12 215 THR A N 1
ATOM 1734 C CA . THR A 1 215 ? 6.879 -8.456 -15.301 1.00 91.12 215 THR A CA 1
ATOM 1735 C C . THR A 1 215 ? 7.686 -7.426 -14.511 1.00 91.12 215 THR A C 1
ATOM 1737 O O . THR A 1 215 ? 8.917 -7.447 -14.555 1.00 91.12 215 THR A O 1
ATOM 1740 N N . LYS A 1 216 ? 7.026 -6.557 -13.730 1.00 90.69 216 LYS A N 1
ATOM 1741 C CA . LYS A 1 216 ? 7.694 -5.578 -12.856 1.00 90.69 216 LYS A CA 1
ATOM 1742 C C . LYS A 1 216 ? 8.227 -6.222 -11.597 1.00 90.69 216 LYS A C 1
ATOM 1744 O O . LYS A 1 216 ? 9.347 -5.923 -11.184 1.00 90.69 216 LYS A O 1
ATOM 1749 N N . ILE A 1 217 ? 7.405 -7.053 -10.962 1.00 93.00 217 ILE A N 1
ATOM 1750 C CA . ILE A 1 217 ? 7.806 -7.816 -9.786 1.00 93.00 217 ILE A CA 1
ATOM 1751 C C . ILE A 1 217 ? 7.323 -9.257 -9.982 1.00 93.00 217 ILE A C 1
ATOM 1753 O O . ILE A 1 217 ? 6.146 -9.539 -9.756 1.00 93.00 217 ILE A O 1
ATOM 1757 N N . PRO A 1 218 ? 8.219 -10.171 -10.397 1.00 94.69 218 PRO A N 1
ATOM 1758 C CA . PRO A 1 218 ? 7.850 -11.548 -10.703 1.00 94.69 218 PRO A CA 1
ATOM 1759 C C . PRO A 1 218 ? 7.185 -12.254 -9.521 1.00 94.69 218 PRO A C 1
ATOM 1761 O O . PRO A 1 218 ? 7.599 -12.066 -8.375 1.00 94.69 218 PRO A O 1
ATOM 1764 N N . ILE A 1 219 ? 6.223 -13.142 -9.795 1.00 96.12 219 ILE A N 1
ATOM 1765 C CA . ILE A 1 219 ? 5.493 -13.896 -8.758 1.00 96.12 219 ILE A CA 1
ATOM 1766 C C . ILE A 1 219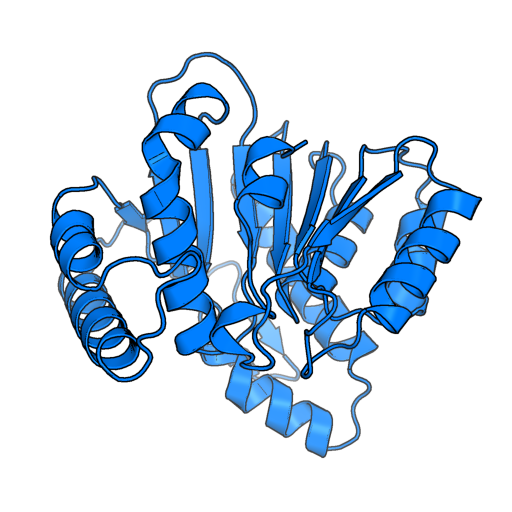 ? 6.401 -14.734 -7.845 1.00 96.12 219 ILE A C 1
ATOM 1768 O O . ILE A 1 219 ? 6.055 -14.990 -6.695 1.00 96.12 219 ILE A O 1
ATOM 1772 N N . THR A 1 220 ? 7.609 -15.088 -8.291 1.00 97.19 220 THR A N 1
ATOM 1773 C CA . THR A 1 220 ? 8.617 -15.743 -7.441 1.00 97.19 220 THR A CA 1
ATOM 1774 C C . THR A 1 220 ? 8.973 -14.915 -6.202 1.00 97.19 220 THR A C 1
ATOM 1776 O O . THR A 1 220 ? 9.255 -15.480 -5.146 1.00 97.19 220 THR A O 1
ATOM 1779 N N . LYS A 1 221 ? 8.892 -13.579 -6.279 1.00 96.75 221 LYS A N 1
ATOM 1780 C CA . LYS A 1 221 ? 8.996 -12.693 -5.109 1.00 96.75 221 LYS A CA 1
ATOM 1781 C C . LYS A 1 221 ? 7.793 -12.826 -4.176 1.00 96.75 221 LYS A C 1
ATOM 1783 O O . LYS A 1 221 ? 7.979 -12.768 -2.966 1.00 96.75 221 LYS A O 1
ATOM 1788 N N . GLY A 1 222 ? 6.597 -13.039 -4.719 1.00 96.38 222 GLY A N 1
ATOM 1789 C CA . GLY A 1 222 ? 5.390 -13.328 -3.944 1.00 96.38 222 GLY A CA 1
ATOM 1790 C C . GLY A 1 222 ? 5.482 -14.645 -3.183 1.00 96.38 222 GLY A C 1
ATOM 1791 O O . GLY A 1 222 ? 5.184 -14.671 -1.993 1.00 96.38 222 GLY A O 1
ATOM 1792 N N . TYR A 1 223 ? 5.989 -15.704 -3.820 1.00 97.31 223 TYR A N 1
ATOM 1793 C CA . TYR A 1 223 ? 6.238 -16.979 -3.140 1.00 97.31 223 TYR A CA 1
ATOM 1794 C C . TYR A 1 223 ? 7.240 -16.837 -2.000 1.00 97.31 223 TYR A C 1
ATOM 1796 O O . TYR A 1 223 ? 6.965 -17.290 -0.893 1.00 97.31 223 TYR A O 1
ATOM 1804 N N . LYS A 1 224 ? 8.343 -16.119 -2.239 1.00 96.56 224 LYS A N 1
ATOM 1805 C CA . LYS A 1 224 ? 9.311 -15.803 -1.186 1.00 96.56 224 LYS A CA 1
ATOM 1806 C C . LYS A 1 224 ? 8.664 -15.032 -0.028 1.00 96.56 224 LYS A C 1
ATOM 1808 O O . LYS A 1 224 ? 8.890 -15.364 1.128 1.00 96.56 224 LYS A O 1
ATOM 1813 N N . LEU A 1 225 ? 7.861 -14.008 -0.326 1.00 96.31 225 LEU A N 1
ATOM 1814 C CA . LEU A 1 225 ? 7.166 -13.220 0.695 1.00 96.31 225 LEU A CA 1
ATOM 1815 C C . LEU A 1 225 ? 6.242 -14.091 1.551 1.00 96.31 225 LEU A C 1
ATOM 1817 O O . LEU A 1 225 ? 6.264 -13.990 2.775 1.00 96.31 225 LEU A O 1
ATOM 1821 N N . LYS A 1 226 ? 5.441 -14.937 0.897 1.00 96.06 226 LYS A N 1
ATOM 1822 C CA . LYS A 1 226 ? 4.521 -15.867 1.553 1.00 96.06 226 LYS A CA 1
ATOM 1823 C C . LYS A 1 226 ? 5.274 -16.803 2.496 1.00 96.06 226 LYS A C 1
ATOM 1825 O O . LYS A 1 226 ? 4.919 -16.871 3.664 1.00 96.06 226 LYS A O 1
ATOM 1830 N N . GLU A 1 227 ? 6.334 -17.446 2.010 1.00 95.12 227 GLU A N 1
ATOM 1831 C CA . GLU A 1 227 ? 7.171 -18.356 2.801 1.00 95.12 227 GLU A CA 1
ATOM 1832 C C . GLU A 1 227 ? 7.758 -17.666 4.040 1.00 95.12 227 GLU A C 1
ATOM 1834 O O . GLU A 1 227 ? 7.677 -18.201 5.144 1.00 95.12 227 GLU A O 1
ATOM 1839 N N . MET A 1 228 ? 8.295 -16.451 3.875 1.00 94.25 228 MET A N 1
ATOM 1840 C CA . MET A 1 228 ? 8.844 -15.686 4.996 1.00 94.25 228 MET A CA 1
ATOM 1841 C C . MET A 1 228 ? 7.781 -15.382 6.059 1.00 94.25 228 MET A C 1
ATOM 1843 O O . MET A 1 228 ? 8.069 -15.508 7.244 1.00 94.25 228 MET A O 1
ATOM 1847 N N . LEU A 1 229 ? 6.569 -14.993 5.653 1.00 92.06 229 LEU A N 1
ATOM 1848 C CA . LEU A 1 229 ? 5.485 -14.652 6.579 1.00 92.06 229 LEU A CA 1
ATOM 1849 C C . LEU A 1 229 ? 4.854 -15.888 7.234 1.00 92.06 229 LEU A C 1
ATOM 1851 O O . LEU A 1 229 ? 4.573 -15.857 8.427 1.00 92.06 2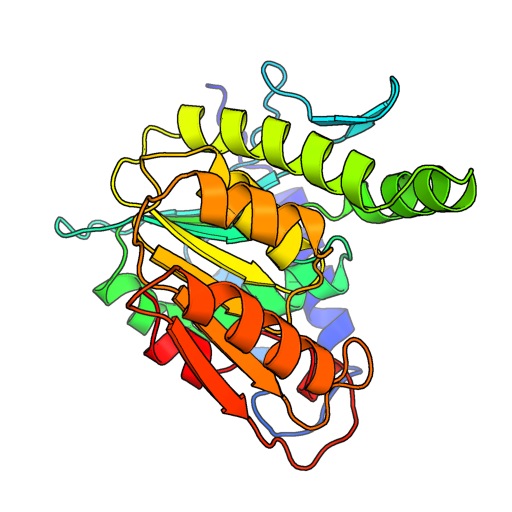29 LEU A O 1
ATOM 1855 N N . GLU A 1 230 ? 4.656 -16.983 6.494 1.00 90.12 230 GLU A N 1
ATOM 1856 C CA . GLU A 1 230 ? 4.081 -18.232 7.026 1.00 90.12 230 GLU A CA 1
ATOM 1857 C C . GLU A 1 230 ? 4.959 -18.883 8.103 1.00 90.12 230 GLU A C 1
ATOM 1859 O O . GLU A 1 230 ? 4.456 -19.648 8.925 1.00 90.12 230 GLU A O 1
ATOM 1864 N N . PHE A 1 231 ? 6.255 -18.559 8.143 1.00 78.19 231 PHE A N 1
ATOM 1865 C CA . PHE A 1 231 ? 7.148 -19.038 9.196 1.00 78.19 231 PHE A CA 1
ATOM 1866 C C . PHE A 1 231 ? 6.745 -18.548 10.601 1.00 78.19 231 PHE A C 1
ATOM 1868 O O . PHE A 1 231 ? 7.065 -19.202 11.593 1.00 78.19 231 PHE A O 1
ATOM 1875 N N . SER A 1 232 ? 6.034 -17.422 10.710 1.00 71.38 232 SER A N 1
ATOM 1876 C CA . SER A 1 232 ? 5.718 -16.785 11.997 1.00 71.38 232 SER A CA 1
ATOM 1877 C C . SER A 1 232 ? 4.264 -16.344 12.161 1.00 71.38 232 SER A C 1
ATOM 1879 O O . SER A 1 232 ? 3.763 -16.297 13.284 1.00 71.38 232 SER A O 1
ATOM 1881 N N . GLU A 1 233 ? 3.575 -16.020 11.069 1.00 73.19 233 GLU A N 1
ATOM 1882 C CA . GLU A 1 233 ? 2.205 -15.511 11.070 1.00 73.19 233 GLU A CA 1
ATOM 1883 C C . GLU A 1 233 ? 1.226 -16.642 10.733 1.00 73.19 233 GLU A C 1
ATOM 1885 O O . GLU A 1 233 ? 1.382 -17.358 9.744 1.00 73.19 233 GLU A O 1
ATOM 1890 N N . LYS A 1 234 ? 0.176 -16.809 11.546 1.00 70.75 234 LYS A N 1
ATOM 1891 C CA . LYS A 1 234 ? -0.726 -17.973 11.434 1.00 70.75 234 LYS A CA 1
ATOM 1892 C C . LYS A 1 234 ? -1.857 -17.790 10.419 1.00 70.75 234 LYS A C 1
ATOM 1894 O O . LYS A 1 234 ? -2.631 -18.720 10.210 1.00 70.75 234 LYS A O 1
ATOM 1899 N N . ASN A 1 235 ? -1.999 -16.603 9.829 1.00 90.44 235 ASN A N 1
ATOM 1900 C CA . ASN A 1 235 ? -3.133 -16.249 8.972 1.00 90.44 235 ASN A CA 1
ATOM 1901 C C . ASN A 1 235 ? -2.682 -15.492 7.715 1.00 90.44 235 ASN A C 1
ATOM 1903 O O . ASN A 1 235 ? -3.082 -14.351 7.477 1.00 90.44 235 ASN A O 1
ATOM 1907 N N . VAL A 1 236 ? -1.833 -16.140 6.921 1.00 96.06 236 VAL A N 1
ATOM 1908 C CA . VAL A 1 236 ? -1.340 -15.630 5.639 1.00 96.06 236 VAL A CA 1
ATOM 1909 C C . VAL A 1 236 ? -2.026 -16.396 4.513 1.00 96.06 236 VAL A C 1
ATOM 1911 O O . VAL A 1 236 ? -1.962 -17.620 4.469 1.00 96.06 236 VAL A O 1
ATOM 1914 N N . GLU A 1 237 ? -2.659 -15.688 3.579 1.00 96.88 237 GLU A N 1
ATOM 1915 C CA . GLU A 1 237 ? -3.189 -16.292 2.351 1.00 96.88 237 GLU A CA 1
ATOM 1916 C C . GLU A 1 237 ? -2.641 -15.564 1.124 1.00 96.88 237 GLU A C 1
ATOM 1918 O O . GLU A 1 237 ? -2.541 -14.334 1.105 1.00 96.88 237 GLU A O 1
ATOM 1923 N N . MET A 1 238 ? -2.298 -16.326 0.084 1.00 97.44 238 MET A N 1
ATOM 1924 C CA . MET A 1 238 ? -1.845 -15.795 -1.199 1.00 97.44 238 MET A CA 1
ATOM 1925 C C . MET A 1 238 ? -2.815 -16.201 -2.306 1.00 97.44 238 MET A C 1
ATOM 1927 O O . MET A 1 238 ? -3.127 -17.378 -2.469 1.00 97.44 238 MET A O 1
ATOM 1931 N N . TYR A 1 239 ? -3.241 -15.218 -3.089 1.00 97.38 239 TYR A N 1
ATOM 1932 C CA . TYR A 1 239 ? -4.089 -15.365 -4.259 1.00 97.38 239 TYR A CA 1
ATOM 1933 C C . TYR A 1 239 ? -3.249 -15.162 -5.515 1.00 97.38 239 TYR A C 1
ATOM 1935 O O . TYR A 1 239 ? -2.820 -14.047 -5.832 1.00 97.38 239 TYR A O 1
ATOM 1943 N N . GLU A 1 240 ? -3.018 -16.256 -6.233 1.00 95.62 240 GLU A N 1
ATOM 1944 C CA . GLU A 1 240 ? -2.388 -16.217 -7.545 1.00 95.62 240 GLU A CA 1
ATOM 1945 C C . GLU A 1 240 ? -3.423 -15.851 -8.609 1.00 95.62 240 GLU A C 1
ATOM 1947 O O . GLU A 1 240 ? -4.463 -16.498 -8.730 1.00 95.62 240 GLU A O 1
ATOM 1952 N N . ILE A 1 241 ? -3.123 -14.837 -9.410 1.00 93.19 241 ILE A N 1
ATOM 1953 C CA . ILE A 1 241 ? -4.032 -14.31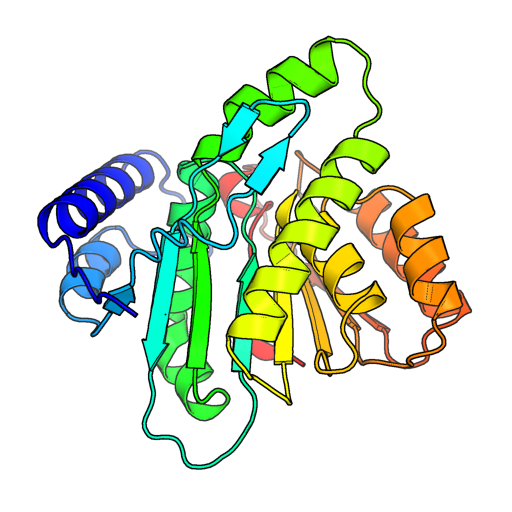8 -10.431 1.00 93.19 241 ILE A CA 1
ATOM 1954 C C . ILE A 1 241 ? -3.418 -14.601 -11.796 1.00 93.19 241 ILE A C 1
ATOM 1956 O O . ILE A 1 241 ? -2.263 -14.264 -12.026 1.00 93.19 241 ILE A O 1
ATOM 1960 N N . SER A 1 242 ? -4.171 -15.219 -12.702 1.00 90.31 242 SER A N 1
ATOM 1961 C CA . SER A 1 242 ? -3.769 -15.316 -14.107 1.00 90.31 242 SER A CA 1
ATOM 1962 C C . SER A 1 242 ? -4.609 -14.348 -14.917 1.00 90.31 242 SER A C 1
ATOM 1964 O O . SER A 1 242 ? -5.838 -14.375 -14.838 1.00 90.31 242 SER A O 1
ATOM 1966 N N . THR A 1 243 ? -3.946 -13.468 -15.656 1.00 85.00 243 THR A N 1
ATOM 1967 C CA . THR A 1 243 ? -4.623 -12.448 -16.467 1.00 85.00 243 THR A CA 1
ATOM 1968 C C . THR A 1 243 ? -4.617 -12.781 -17.955 1.00 85.00 243 THR A C 1
ATOM 1970 O O . THR A 1 243 ? -5.333 -12.142 -18.722 1.00 85.00 243 THR A O 1
ATOM 1973 N N . GLY A 1 244 ? -3.791 -13.744 -18.382 1.00 83.81 244 GLY A N 1
ATOM 1974 C CA . GLY A 1 244 ? -3.599 -14.071 -19.796 1.00 83.81 244 GLY A CA 1
ATOM 1975 C C . GLY A 1 244 ? -2.886 -12.980 -20.609 1.00 83.81 244 GLY A C 1
ATOM 1976 O O . GLY A 1 244 ? -2.852 -13.068 -21.834 1.00 83.81 244 GLY A O 1
ATOM 1977 N N . SER A 1 245 ? -2.315 -11.959 -19.960 1.00 83.44 245 SER A N 1
ATOM 1978 C CA . SER A 1 245 ? -1.576 -10.862 -20.598 1.00 83.44 245 SER A CA 1
ATOM 1979 C C . SER A 1 245 ? -0.239 -10.649 -19.901 1.00 83.44 245 SER A C 1
ATOM 1981 O O . SER A 1 245 ? -0.151 -10.796 -18.690 1.00 83.44 245 SER A O 1
ATOM 1983 N N . SER A 1 246 ? 0.803 -10.255 -20.635 1.00 81.56 246 SER A N 1
ATOM 1984 C CA . SER A 1 246 ? 2.102 -9.860 -20.065 1.00 81.56 246 SER A CA 1
ATOM 1985 C C . SER A 1 246 ? 2.205 -8.359 -19.775 1.00 81.56 246 SER A C 1
ATOM 1987 O O . SER A 1 246 ? 3.263 -7.869 -19.391 1.00 81.56 246 SER A O 1
ATOM 1989 N N . GLU A 1 247 ? 1.145 -7.587 -20.016 1.00 81.38 247 GLU A N 1
ATOM 1990 C CA . GLU A 1 247 ? 1.192 -6.138 -19.862 1.00 81.38 247 GLU A CA 1
ATOM 1991 C C . GLU A 1 247 ? 1.139 -5.716 -18.385 1.00 81.38 247 GLU A C 1
ATOM 1993 O O . GLU A 1 247 ? 0.202 -6.029 -17.651 1.00 81.38 247 GLU A O 1
ATOM 1998 N N . ASP A 1 248 ? 2.081 -4.880 -17.948 1.00 74.31 248 ASP A N 1
ATOM 1999 C CA . ASP A 1 248 ? 2.149 -4.430 -16.549 1.00 74.31 248 ASP A CA 1
ATOM 2000 C C . ASP A 1 248 ? 0.901 -3.701 -16.050 1.00 74.31 248 ASP A C 1
ATOM 2002 O O . ASP A 1 248 ? 0.573 -3.765 -14.867 1.00 74.31 248 ASP A O 1
ATOM 2006 N N . LYS A 1 249 ? 0.213 -2.965 -16.928 1.00 75.31 249 LYS A N 1
ATOM 2007 C CA . LYS A 1 249 ? -1.059 -2.308 -16.589 1.00 75.31 249 LYS A CA 1
ATOM 2008 C C . LYS A 1 249 ? -2.150 -3.331 -16.245 1.00 75.31 249 LYS A C 1
ATOM 2010 O O . LYS A 1 249 ? -3.115 -2.969 -15.571 1.00 75.31 249 LYS A O 1
ATOM 2015 N N . VAL A 1 250 ? -1.987 -4.583 -16.690 1.00 79.69 250 VAL A N 1
ATOM 2016 C CA . VAL A 1 250 ? -2.866 -5.724 -16.422 1.00 79.69 250 VAL A CA 1
ATOM 2017 C C . VAL A 1 250 ? -2.447 -6.487 -15.157 1.00 79.69 250 VAL A C 1
ATOM 2019 O O . VAL A 1 250 ? -3.281 -6.920 -14.359 1.00 79.69 250 VAL A O 1
ATOM 2022 N N . ASN A 1 251 ? -1.145 -6.591 -14.921 1.00 86.75 251 ASN A N 1
ATOM 2023 C CA . ASN A 1 251 ? -0.617 -7.482 -13.888 1.00 86.75 251 ASN A CA 1
ATOM 2024 C C . ASN A 1 251 ? -0.219 -6.769 -12.599 1.00 86.75 251 ASN A C 1
ATOM 2026 O O . ASN A 1 251 ? -0.510 -7.249 -11.513 1.00 86.75 251 ASN A O 1
ATOM 2030 N N . HIS A 1 252 ? 0.384 -5.589 -12.689 1.00 90.62 252 HIS A N 1
ATOM 2031 C CA . HIS A 1 252 ? 0.971 -4.911 -11.537 1.00 90.62 252 HIS A CA 1
ATOM 2032 C C . HIS A 1 252 ? -0.035 -3.963 -10.860 1.00 90.62 252 HIS A C 1
ATOM 2034 O O . HIS A 1 252 ? 0.116 -2.728 -10.875 1.00 90.62 252 HIS A O 1
ATOM 2040 N N . ARG A 1 253 ? -1.128 -4.526 -10.327 1.00 87.62 253 ARG A N 1
ATOM 2041 C CA . ARG A 1 253 ? -2.266 -3.764 -9.784 1.00 87.62 253 ARG A CA 1
ATOM 2042 C C . ARG A 1 253 ? -3.009 -4.467 -8.643 1.00 87.62 253 ARG A C 1
ATOM 2044 O O . ARG A 1 253 ? -2.626 -5.543 -8.217 1.00 87.62 253 ARG A O 1
ATOM 2051 N N . ILE A 1 254 ? -4.038 -3.792 -8.124 1.00 91.06 254 ILE A N 1
ATOM 2052 C CA . ILE A 1 254 ? -5.025 -4.368 -7.204 1.00 91.06 254 ILE A CA 1
ATOM 2053 C C . ILE A 1 254 ? -6.094 -5.043 -8.068 1.00 91.06 254 ILE A C 1
ATOM 2055 O O . ILE A 1 254 ? -6.735 -4.361 -8.874 1.00 91.06 254 ILE A O 1
ATOM 2059 N N . HIS A 1 255 ? -6.264 -6.354 -7.925 1.00 89.81 255 HIS A N 1
ATOM 2060 C CA . HIS A 1 255 ? -7.265 -7.134 -8.659 1.00 89.81 255 HIS A CA 1
ATOM 2061 C C . HIS A 1 255 ? -8.521 -7.356 -7.822 1.00 89.81 255 HIS A C 1
ATOM 2063 O O . HIS A 1 255 ? -8.495 -7.206 -6.600 1.00 89.81 255 HIS A O 1
ATOM 2069 N N . GLN A 1 256 ? -9.609 -7.757 -8.483 1.00 89.19 256 GLN A N 1
ATOM 2070 C CA . GLN A 1 256 ? -10.889 -8.072 -7.843 1.00 89.19 256 GLN A CA 1
ATOM 2071 C C . GLN A 1 256 ? -10.720 -9.007 -6.643 1.00 89.19 256 GLN A C 1
ATOM 2073 O O . GLN A 1 256 ? -11.203 -8.703 -5.559 1.00 89.19 256 GLN A O 1
ATOM 2078 N N . ILE A 1 257 ? -9.980 -10.108 -6.807 1.00 90.56 257 ILE A N 1
ATOM 2079 C CA . ILE A 1 257 ? -9.805 -11.093 -5.733 1.00 90.56 257 ILE A CA 1
ATOM 2080 C C . ILE A 1 257 ? -9.132 -10.491 -4.492 1.00 90.56 257 ILE A C 1
ATOM 2082 O O . ILE A 1 257 ? -9.428 -10.901 -3.375 1.00 90.56 257 ILE A O 1
ATOM 2086 N N . SER A 1 258 ? -8.269 -9.483 -4.661 1.00 92.38 258 SER A N 1
ATOM 2087 C CA . SER A 1 258 ? -7.665 -8.761 -3.537 1.00 92.38 258 SER A CA 1
ATOM 2088 C C . SER A 1 258 ? -8.682 -7.886 -2.808 1.00 92.38 258 SER A C 1
ATOM 2090 O O . SER A 1 258 ? -8.590 -7.742 -1.597 1.00 92.38 258 SER A O 1
ATOM 2092 N N . ILE A 1 259 ? -9.648 -7.314 -3.532 1.00 92.69 259 ILE A N 1
ATOM 2093 C CA . ILE A 1 259 ? -10.747 -6.524 -2.959 1.00 92.69 259 ILE A CA 1
ATOM 2094 C C . ILE A 1 259 ? -11.755 -7.426 -2.248 1.00 92.69 259 ILE A C 1
ATOM 2096 O O . ILE A 1 259 ? -12.247 -7.090 -1.175 1.00 92.69 259 ILE A O 1
ATOM 2100 N N . ASP A 1 260 ? -12.038 -8.589 -2.827 1.00 91.62 260 ASP A N 1
ATOM 2101 C CA . ASP A 1 260 ? -13.011 -9.537 -2.290 1.00 91.62 260 ASP A CA 1
ATOM 2102 C C . ASP A 1 260 ? -12.590 -10.149 -0.961 1.00 91.62 260 ASP A C 1
ATOM 2104 O O . ASP A 1 260 ? -13.449 -10.580 -0.197 1.00 91.62 260 ASP A O 1
ATOM 2108 N N . ASN A 1 261 ? -11.287 -10.160 -0.693 1.00 94.88 261 ASN A N 1
ATOM 2109 C CA . ASN A 1 261 ? -10.695 -10.796 0.472 1.00 94.88 261 ASN A CA 1
ATOM 2110 C C . ASN A 1 261 ? -10.003 -9.788 1.402 1.00 94.88 261 ASN A C 1
ATOM 2112 O O . ASN A 1 261 ? -9.081 -10.168 2.116 1.00 94.88 261 ASN A O 1
ATOM 2116 N N . LEU A 1 262 ? -10.406 -8.510 1.400 1.00 95.25 262 LEU A N 1
ATOM 2117 C CA . LEU A 1 262 ? -9.808 -7.516 2.297 1.00 95.25 262 LEU A CA 1
ATOM 2118 C C . LEU A 1 262 ? -10.055 -7.856 3.773 1.00 95.25 262 LEU A C 1
ATOM 2120 O O . LEU A 1 262 ? -11.201 -7.953 4.232 1.00 95.25 262 LEU A O 1
ATOM 2124 N N . VAL A 1 263 ? -8.964 -7.947 4.532 1.00 93.75 263 VAL A N 1
ATOM 2125 C CA . VAL A 1 263 ? -8.949 -8.179 5.990 1.00 93.75 263 VAL A CA 1
ATOM 2126 C C . VAL A 1 263 ? -8.715 -6.906 6.776 1.00 93.75 263 VAL A C 1
ATOM 2128 O O . VAL A 1 263 ? -7.878 -6.090 6.329 1.00 93.75 263 VAL A O 1
#

Organism: NCBI:txid1561972

Sequence (263 aa):
MAHIQDQSQLNEFYSFCNTKNTTDALDIDIVDPSKFELWKYYNIQQTVYQDETHPIKLYGEEINYSLFKYSNDNPVKRELIVIPGFSKKSICWTIGRINHFLDKLKSDFSDIVIFNLEDLKEKYTKITDNGVPKYDILTKIGYQLNKIVKHMGFKNISLLGRSAGGALAIVIATLNTDVKGLNLACPGFEDRMIVDLIATERNIPIRIGWAKEDTKIPITKGYKLKEMLEFSEKNVEMYEISTGSSEDKVNHRIHQISIDNLV

Foldseek 3Di:
DDFDQPVVVVVVLLVVLLVVLVVPDDPFPRLPSVCSVVVVVQPWRWRQPPVVVQFQDDPNDTAGKTKTKDAAPDPDDEAEEEEFDQASNRQSQQVSVCSVCVVVVNVHHRMYMYMHRNRVPVVLVVVVVVVDDNLVRLLSRLVSVLVVVVVVVAQAYQYEAFASRLQSQLSSLLVDLSHQEYFYQLYDHDLVSLVSSLVSLSQHAYEYEFECLAPPRHCVVVVVSQVSCVVRHVHYDYDYDYRVDNDNSRTRHQDPVSVVPGD